Protein AF-A0A0U3PQA6-F1 (afdb_monomer_lite)

Foldseek 3Di:
DLVVLLVVLVVQQVVFFPDDPLLNVLLNCLLVLLLVLLVVCCVVPVPQCLSVLSNLLSVLSSQLCLLARGVGHPPDVCSQVSLLSNVLSVLVNQLSLLVLLLCLLPVCLVPVVQSVVLSVVSVVLSVVCSVQQLQAAEADPQDFSRHDHHPNHDDHPPVSNLVSVLVSLVSSLVSLVSSLVSLVVSCVVPDPLSCVLQVLVSVLSNVLSVLSSVQSVCCNPVVPRPRQDPDPVCNVVSSVSSSSNSVSSSVSSVSNVVLVVQLLVLLVVLLVDPDQDDQVRLQVSNCVSSVFPPKHKDQDPVVVVVPDDQAWDFADVVGRITIRTDNVCVVVVVSVVSSSVSCCVRRPD

Structure (mmCIF, N/CA/C/O backbone):
data_AF-A0A0U3PQA6-F1
#
_entry.id   AF-A0A0U3PQA6-F1
#
loop_
_atom_site.group_PDB
_atom_site.id
_atom_site.type_symbol
_atom_site.label_atom_id
_atom_site.label_alt_id
_atom_site.label_comp_id
_atom_site.label_asym_id
_atom_site.label_entity_id
_atom_site.label_seq_id
_atom_site.pdbx_PDB_ins_code
_atom_site.Cartn_x
_atom_site.Cartn_y
_atom_site.Cartn_z
_atom_site.occupancy
_atom_site.B_iso_or_equiv
_atom_site.auth_seq_id
_atom_site.auth_comp_id
_atom_site.auth_asym_id
_atom_site.auth_atom_id
_atom_site.pdbx_PDB_model_num
ATOM 1 N N . MET A 1 1 ? -2.992 -18.674 -7.115 1.00 91.56 1 MET A N 1
ATOM 2 C CA . MET A 1 1 ? -2.347 -17.751 -8.067 1.00 91.56 1 MET A CA 1
ATOM 3 C C . MET A 1 1 ? -0.981 -17.327 -7.549 1.00 91.56 1 MET A C 1
ATOM 5 O O . MET A 1 1 ? -0.004 -17.771 -8.131 1.00 91.56 1 MET A O 1
ATOM 9 N N . THR A 1 2 ? -0.900 -16.656 -6.394 1.00 92.75 2 THR A N 1
ATOM 10 C CA . THR A 1 2 ? 0.360 -16.222 -5.754 1.00 92.75 2 THR A CA 1
ATOM 11 C C . THR A 1 2 ? 1.484 -17.268 -5.754 1.00 92.75 2 THR A C 1
ATOM 13 O O . THR A 1 2 ? 2.567 -16.999 -6.256 1.00 92.75 2 THR A O 1
ATOM 16 N N . LEU A 1 3 ? 1.244 -18.489 -5.248 1.00 93.75 3 LEU A N 1
ATOM 17 C CA . LEU A 1 3 ? 2.277 -19.541 -5.210 1.00 93.75 3 LEU A CA 1
ATOM 18 C C . LEU A 1 3 ? 2.734 -19.976 -6.609 1.00 93.75 3 LEU A C 1
ATOM 20 O O . LEU A 1 3 ? 3.905 -20.285 -6.806 1.00 93.75 3 LEU A O 1
ATOM 24 N N . SER A 1 4 ? 1.822 -19.977 -7.581 1.00 95.31 4 SER A N 1
ATOM 25 C CA . SER A 1 4 ? 2.128 -20.298 -8.975 1.00 95.31 4 SER A CA 1
ATOM 26 C C . SER A 1 4 ? 2.998 -19.212 -9.608 1.00 95.31 4 SER A C 1
ATOM 28 O O . SER A 1 4 ? 3.978 -19.546 -10.264 1.00 95.31 4 SER A O 1
ATOM 30 N N . LEU A 1 5 ? 2.692 -17.929 -9.368 1.00 93.00 5 LEU A N 1
ATOM 31 C CA . LEU A 1 5 ? 3.535 -16.816 -9.818 1.00 93.00 5 LEU A CA 1
ATOM 32 C C . LEU A 1 5 ? 4.904 -16.824 -9.135 1.00 93.00 5 LEU A C 1
ATOM 34 O O . LEU A 1 5 ? 5.914 -16.586 -9.792 1.00 93.00 5 LEU A O 1
ATOM 38 N N . ALA A 1 6 ? 4.952 -17.138 -7.840 1.00 92.81 6 ALA A N 1
ATOM 39 C CA . ALA A 1 6 ? 6.206 -17.228 -7.109 1.00 92.81 6 ALA A CA 1
ATOM 40 C C . ALA A 1 6 ? 7.097 -18.349 -7.664 1.00 92.81 6 ALA A C 1
ATOM 42 O O . ALA A 1 6 ? 8.255 -18.113 -8.008 1.00 92.81 6 ALA A O 1
ATOM 43 N N . ALA A 1 7 ? 6.534 -19.548 -7.849 1.00 94.69 7 ALA A N 1
ATOM 44 C CA . ALA A 1 7 ? 7.230 -20.676 -8.464 1.00 94.69 7 ALA A CA 1
ATOM 45 C C . ALA A 1 7 ? 7.683 -20.359 -9.897 1.00 94.69 7 ALA A C 1
ATOM 47 O O . ALA A 1 7 ? 8.823 -20.644 -10.260 1.00 94.69 7 ALA A O 1
ATOM 48 N N . PHE A 1 8 ? 6.826 -19.718 -10.695 1.00 94.31 8 PHE A N 1
ATOM 49 C CA . PHE A 1 8 ? 7.172 -19.270 -12.041 1.00 94.31 8 PHE A CA 1
ATOM 50 C C . PHE A 1 8 ? 8.343 -18.279 -12.031 1.00 94.31 8 PHE A C 1
ATOM 52 O O . PHE A 1 8 ? 9.284 -18.441 -12.804 1.00 94.31 8 PHE A O 1
ATOM 59 N N . GLY A 1 9 ? 8.342 -17.308 -11.115 1.00 91.44 9 GLY A N 1
ATOM 60 C CA . GLY A 1 9 ? 9.448 -16.367 -10.950 1.00 91.44 9 GLY A CA 1
ATOM 61 C C . GLY A 1 9 ? 10.763 -17.051 -10.560 1.00 91.44 9 GLY A C 1
ATOM 62 O O . GLY A 1 9 ? 11.809 -16.689 -11.090 1.00 91.44 9 GLY A O 1
ATOM 63 N N . VAL A 1 10 ? 10.722 -18.073 -9.697 1.00 93.88 10 VAL A N 1
ATOM 64 C CA . VAL A 1 10 ? 11.907 -18.884 -9.352 1.00 93.88 10 VAL A CA 1
ATOM 65 C C . VAL A 1 10 ? 12.423 -19.658 -10.568 1.00 93.88 10 VAL A C 1
ATOM 67 O O . VAL A 1 10 ? 13.626 -19.676 -10.813 1.00 93.88 10 VAL A O 1
ATOM 70 N N . LEU A 1 11 ? 11.535 -20.263 -11.361 1.00 95.38 11 LEU A N 1
ATOM 71 C CA . LEU A 1 11 ? 11.920 -20.982 -12.581 1.00 95.38 11 LEU A CA 1
ATOM 72 C C . LEU A 1 11 ? 12.538 -20.051 -13.629 1.00 95.38 11 LEU A C 1
ATOM 74 O O . LEU A 1 11 ? 13.553 -20.399 -14.232 1.00 95.38 11 LEU A O 1
ATOM 78 N N . LEU A 1 12 ? 11.953 -18.865 -13.824 1.00 92.69 12 LEU A N 1
ATOM 79 C CA . LEU A 1 12 ? 12.523 -17.835 -14.690 1.00 92.69 12 LEU A CA 1
ATOM 80 C C . LEU A 1 12 ? 13.914 -17.419 -14.210 1.00 92.69 12 LEU A C 1
ATOM 82 O O . LEU A 1 12 ? 14.840 -17.344 -15.014 1.00 92.69 12 LEU A O 1
ATOM 86 N N . TRP A 1 13 ? 14.072 -17.193 -12.904 1.00 93.50 13 TRP A N 1
ATOM 87 C CA . TRP A 1 13 ? 15.349 -16.808 -12.313 1.00 93.50 13 TRP A CA 1
ATOM 88 C C . TRP A 1 13 ? 16.427 -17.878 -12.492 1.00 93.50 13 TRP A C 1
ATOM 90 O O . TRP A 1 13 ? 17.523 -17.566 -12.936 1.00 93.50 13 TRP A O 1
ATOM 100 N N . LEU A 1 14 ? 16.111 -19.146 -12.219 1.00 94.81 14 LEU A N 1
ATOM 101 C CA . LEU A 1 14 ? 17.067 -20.248 -12.365 1.00 94.81 14 LEU A CA 1
ATOM 102 C C . LEU A 1 14 ? 17.591 -20.398 -13.798 1.00 94.81 14 LEU A C 1
ATOM 104 O O . LEU A 1 14 ? 18.706 -20.876 -13.990 1.00 94.81 14 LEU A O 1
ATOM 108 N N . ARG A 1 15 ? 16.782 -20.032 -14.799 1.00 95.69 15 ARG A N 1
ATOM 109 C CA . ARG A 1 15 ? 17.127 -20.218 -16.211 1.00 95.69 15 ARG A CA 1
ATOM 110 C C . ARG A 1 15 ? 17.727 -18.978 -16.873 1.00 95.69 15 ARG A C 1
ATOM 112 O O . ARG A 1 15 ? 18.576 -19.136 -17.742 1.00 95.69 15 ARG A O 1
ATOM 119 N N . TRP A 1 16 ? 17.277 -17.783 -16.494 1.00 93.50 16 TRP A N 1
ATOM 120 C CA . TRP A 1 16 ? 17.642 -16.522 -17.156 1.00 93.50 16 TRP A CA 1
ATOM 121 C C . TRP A 1 16 ? 17.908 -15.363 -16.191 1.00 93.50 16 TRP A C 1
ATOM 123 O O . TRP A 1 16 ? 18.170 -14.251 -16.635 1.00 93.50 16 TRP A O 1
ATOM 133 N N . GLY A 1 17 ? 17.784 -15.567 -14.882 1.00 87.88 17 GLY A N 1
ATOM 134 C CA . GLY A 1 17 ? 17.977 -14.512 -13.897 1.00 87.88 17 GLY A CA 1
ATOM 135 C C . GLY A 1 17 ? 19.451 -14.211 -13.668 1.00 87.88 17 GLY A C 1
ATOM 136 O O . GLY A 1 17 ? 20.251 -15.110 -13.423 1.00 87.88 17 GLY A O 1
ATOM 137 N N . THR A 1 18 ? 19.797 -12.928 -13.681 1.00 86.69 18 THR A N 1
ATOM 138 C CA . THR A 1 18 ? 21.147 -12.445 -13.342 1.00 86.69 18 THR A CA 1
ATOM 139 C C . THR A 1 18 ? 21.201 -11.775 -11.966 1.00 86.69 18 THR A C 1
ATOM 141 O O . THR A 1 18 ? 22.278 -11.472 -11.451 1.00 86.69 18 THR A O 1
ATOM 144 N N . ALA A 1 19 ? 20.045 -11.553 -11.326 1.00 83.19 19 ALA A N 1
ATOM 145 C CA . ALA A 1 19 ? 19.975 -11.019 -9.971 1.00 83.19 19 ALA A CA 1
ATOM 146 C C . ALA A 1 19 ? 20.544 -11.998 -8.929 1.00 83.19 19 ALA A C 1
ATOM 148 O O . ALA A 1 19 ? 20.487 -13.218 -9.090 1.00 83.19 19 ALA A O 1
ATOM 149 N N . SER A 1 20 ? 21.035 -11.467 -7.805 1.00 84.88 20 SER A N 1
ATOM 150 C CA . SER A 1 20 ? 21.493 -12.298 -6.688 1.00 84.88 20 SER A CA 1
ATOM 151 C C . SER A 1 20 ? 20.343 -13.108 -6.075 1.00 84.88 20 SER A C 1
ATOM 153 O O . SER A 1 20 ? 19.203 -12.641 -6.002 1.00 84.88 20 SER A O 1
ATOM 155 N N . LEU A 1 21 ? 20.655 -14.300 -5.549 1.00 86.12 21 LEU A N 1
ATOM 156 C CA . LEU A 1 21 ? 19.685 -15.160 -4.853 1.00 86.12 21 LEU A CA 1
ATOM 157 C C . LEU A 1 21 ? 18.959 -14.416 -3.722 1.00 86.12 21 LEU A C 1
ATOM 159 O O . LEU A 1 21 ? 17.769 -14.625 -3.490 1.00 86.12 21 LEU A O 1
ATOM 163 N N . LEU A 1 22 ? 19.669 -13.525 -3.026 1.00 83.38 22 LEU A N 1
ATOM 164 C CA . LEU A 1 22 ? 19.102 -12.721 -1.951 1.00 83.38 22 LEU A CA 1
ATOM 165 C C . LEU A 1 22 ? 18.028 -11.756 -2.471 1.00 83.38 22 LEU A C 1
ATOM 167 O O . LEU A 1 22 ? 16.947 -11.699 -1.892 1.00 83.38 22 LEU A O 1
ATOM 171 N N . MET A 1 23 ? 18.290 -11.040 -3.570 1.00 81.06 23 MET A N 1
ATOM 172 C CA . MET A 1 23 ? 17.316 -10.112 -4.159 1.00 81.06 23 MET A CA 1
ATOM 173 C C . MET A 1 23 ? 16.066 -10.850 -4.645 1.00 81.06 23 MET A C 1
ATOM 175 O O . MET A 1 23 ? 14.942 -10.429 -4.365 1.00 81.06 23 MET A O 1
ATOM 179 N N . MET A 1 24 ? 16.256 -11.995 -5.306 1.00 86.00 24 MET A N 1
ATOM 180 C CA . MET A 1 24 ? 15.145 -12.861 -5.693 1.00 86.00 24 MET A CA 1
ATOM 181 C C . MET A 1 24 ? 14.333 -13.284 -4.460 1.00 86.00 24 MET A C 1
ATOM 183 O O . MET A 1 24 ? 13.110 -13.162 -4.450 1.00 86.00 24 MET A O 1
ATOM 187 N N . SER A 1 25 ? 15.008 -13.726 -3.394 1.00 86.75 25 SER A N 1
ATOM 188 C CA . SER A 1 25 ? 14.356 -14.233 -2.179 1.00 86.75 25 SER A CA 1
ATOM 189 C C . SER A 1 25 ? 13.537 -13.157 -1.478 1.00 86.75 25 SER A C 1
ATOM 191 O O . SER A 1 25 ? 12.418 -13.432 -1.053 1.00 86.75 25 SER A O 1
ATOM 193 N N . VAL A 1 26 ? 14.055 -11.929 -1.399 1.00 84.44 26 VAL A N 1
ATOM 194 C CA . VAL A 1 26 ? 13.354 -10.793 -0.784 1.00 84.44 26 VAL A CA 1
ATOM 195 C C . VAL A 1 26 ? 12.070 -10.459 -1.541 1.00 84.44 26 VAL A C 1
ATOM 197 O O . VAL A 1 26 ? 11.023 -10.340 -0.910 1.00 84.44 26 VAL A O 1
ATOM 200 N N . ASN A 1 27 ? 12.112 -10.361 -2.873 1.00 84.12 27 ASN A N 1
ATOM 201 C CA . ASN A 1 27 ? 10.916 -10.023 -3.652 1.00 84.12 27 ASN A CA 1
ATOM 202 C C . ASN A 1 27 ? 9.852 -11.130 -3.607 1.00 84.12 27 ASN A C 1
ATOM 204 O O . ASN A 1 27 ? 8.661 -10.854 -3.459 1.00 84.12 27 ASN A O 1
ATOM 208 N N . GLN A 1 28 ? 10.279 -12.394 -3.664 1.00 89.06 28 GLN A N 1
ATOM 209 C CA . GLN A 1 28 ? 9.377 -13.538 -3.528 1.00 89.06 28 GLN A CA 1
ATOM 210 C C . GLN A 1 28 ? 8.735 -13.582 -2.137 1.00 89.06 28 GLN A C 1
ATOM 212 O O . GLN A 1 28 ? 7.516 -13.721 -2.010 1.00 89.06 28 GLN A O 1
ATOM 217 N N . ALA A 1 29 ? 9.544 -13.403 -1.089 1.00 89.88 29 ALA A N 1
ATOM 218 C CA . ALA A 1 29 ? 9.063 -13.347 0.284 1.00 89.88 29 ALA A CA 1
ATOM 219 C C . ALA A 1 29 ? 8.090 -12.181 0.490 1.00 89.88 29 ALA A C 1
ATOM 221 O O . ALA A 1 29 ? 7.057 -12.371 1.128 1.00 89.88 29 ALA A O 1
ATOM 222 N N . ALA A 1 30 ? 8.367 -11.009 -0.088 1.00 88.50 30 ALA A N 1
ATOM 223 C CA . ALA A 1 30 ? 7.474 -9.859 -0.036 1.00 88.50 30 ALA A CA 1
ATOM 224 C C . ALA A 1 30 ? 6.102 -10.177 -0.643 1.00 88.50 30 ALA A C 1
ATOM 226 O O . ALA A 1 30 ? 5.091 -10.004 0.035 1.00 88.50 30 ALA A O 1
ATOM 227 N N . GLY A 1 31 ? 6.056 -10.706 -1.871 1.00 91.38 31 GLY A N 1
ATOM 228 C CA . GLY A 1 31 ? 4.800 -11.090 -2.523 1.00 91.38 31 GLY A CA 1
ATOM 229 C C . GLY A 1 31 ? 3.993 -12.093 -1.691 1.00 91.38 31 GLY A C 1
ATOM 230 O O . GLY A 1 31 ? 2.819 -11.870 -1.395 1.00 91.38 31 GLY A O 1
ATOM 231 N N . VAL A 1 32 ? 4.632 -13.166 -1.216 1.00 93.00 32 VAL A N 1
ATOM 232 C CA . VAL A 1 32 ? 3.972 -14.172 -0.363 1.00 93.00 32 VAL A CA 1
ATOM 233 C C . VAL A 1 32 ? 3.481 -13.564 0.955 1.00 93.00 32 VAL A C 1
ATOM 235 O O . VAL A 1 32 ? 2.382 -13.884 1.413 1.00 93.00 32 VAL A O 1
ATOM 238 N N . PHE A 1 33 ? 4.254 -12.659 1.553 1.00 92.38 33 PHE A N 1
ATOM 239 C CA . PHE A 1 33 ? 3.891 -12.006 2.805 1.00 92.38 33 PHE A CA 1
ATOM 240 C C . PHE A 1 33 ? 2.700 -11.055 2.635 1.00 92.38 33 PHE A C 1
ATOM 242 O O . PHE A 1 33 ? 1.766 -11.110 3.437 1.00 92.38 33 PHE A O 1
ATOM 249 N N . PHE A 1 34 ? 2.658 -10.264 1.557 1.00 93.62 34 PHE A N 1
ATOM 250 C CA . PHE A 1 34 ? 1.483 -9.463 1.196 1.00 93.62 34 PHE A CA 1
ATOM 251 C C . PHE A 1 34 ? 0.233 -10.332 1.029 1.00 93.62 34 PHE A C 1
ATOM 253 O O . PHE A 1 34 ? -0.822 -9.978 1.555 1.00 93.62 34 PHE A O 1
ATOM 260 N N . ALA A 1 35 ? 0.344 -11.489 0.369 1.00 95.88 35 ALA A N 1
ATOM 261 C CA . ALA A 1 35 ? -0.787 -12.394 0.193 1.00 95.88 35 ALA A CA 1
ATOM 262 C C . ALA A 1 35 ? -1.254 -12.991 1.527 1.00 95.88 35 ALA A C 1
ATOM 264 O O . ALA A 1 35 ? -2.451 -13.014 1.804 1.00 95.88 35 ALA A O 1
ATOM 265 N N . ALA A 1 36 ? -0.329 -13.434 2.383 1.00 94.75 36 ALA A N 1
ATOM 266 C CA . ALA A 1 36 ? -0.663 -13.992 3.692 1.00 94.75 36 ALA A CA 1
ATOM 267 C C . ALA A 1 36 ? -1.365 -12.961 4.593 1.00 94.75 36 ALA A C 1
ATOM 269 O O . ALA A 1 36 ? -2.426 -13.241 5.163 1.00 94.75 36 ALA A O 1
ATOM 270 N N . VAL A 1 37 ? -0.817 -11.746 4.687 1.00 92.75 37 VAL A N 1
ATOM 271 C CA . VAL A 1 37 ? -1.425 -10.657 5.466 1.00 92.75 37 VAL A CA 1
ATOM 272 C C . VAL A 1 37 ? -2.748 -10.205 4.840 1.00 92.75 37 VAL A C 1
ATOM 274 O O . VAL A 1 37 ? -3.732 -10.029 5.551 1.00 92.75 37 VAL A O 1
ATOM 277 N N . GLY A 1 38 ? -2.826 -10.099 3.514 1.00 94.12 38 GLY A N 1
ATOM 278 C CA . GLY A 1 38 ? -4.052 -9.730 2.808 1.00 94.12 38 GLY A CA 1
ATOM 279 C C . GLY A 1 38 ? -5.184 -10.739 3.002 1.00 94.12 38 GLY A C 1
ATOM 280 O O . GLY A 1 38 ? -6.308 -10.351 3.311 1.00 94.12 38 GLY A O 1
ATOM 281 N N . LEU A 1 39 ? -4.897 -12.042 2.913 1.00 95.69 39 LEU A N 1
ATOM 282 C CA . LEU A 1 39 ? -5.885 -13.105 3.135 1.00 95.69 39 LEU A CA 1
ATOM 283 C C . LEU A 1 39 ? -6.356 -13.165 4.591 1.00 95.69 39 LEU A C 1
ATOM 285 O O . LEU A 1 39 ? -7.547 -13.350 4.844 1.00 95.69 39 LEU A O 1
ATOM 289 N N . THR A 1 40 ? -5.446 -13.011 5.557 1.00 93.81 40 THR A N 1
ATOM 290 C CA . THR A 1 40 ? -5.819 -12.968 6.982 1.00 93.81 40 THR A CA 1
ATOM 291 C C . THR A 1 40 ? -6.668 -11.740 7.298 1.00 93.81 40 THR A C 1
ATOM 293 O O . THR A 1 40 ? -7.698 -11.868 7.959 1.00 93.81 40 THR A O 1
ATOM 296 N N . ALA A 1 41 ? -6.302 -10.578 6.757 1.00 89.50 41 ALA A N 1
ATOM 297 C CA . ALA A 1 41 ? -7.075 -9.348 6.860 1.00 89.50 41 ALA A CA 1
ATOM 298 C C . ALA A 1 41 ? -8.463 -9.484 6.230 1.00 89.50 41 ALA A C 1
ATOM 300 O O . ALA A 1 41 ? -9.459 -9.146 6.862 1.00 89.50 41 ALA A O 1
ATOM 301 N N . TRP A 1 42 ? -8.536 -10.026 5.013 1.00 93.75 42 TRP A N 1
ATOM 302 C CA . TRP A 1 42 ? -9.786 -10.201 4.282 1.00 93.75 42 TRP A CA 1
ATOM 303 C C . TRP A 1 42 ? -10.734 -11.172 4.996 1.00 93.75 42 TRP A C 1
ATOM 305 O O . TRP A 1 42 ? -11.924 -10.897 5.105 1.00 93.75 42 TRP A O 1
ATOM 315 N N . ARG A 1 43 ? -10.210 -12.261 5.574 1.00 92.81 43 ARG A N 1
ATOM 316 C CA . ARG A 1 43 ? -11.004 -13.178 6.411 1.00 92.81 43 ARG A CA 1
ATOM 317 C C . ARG A 1 43 ? -11.478 -12.536 7.709 1.00 92.81 43 ARG A C 1
ATOM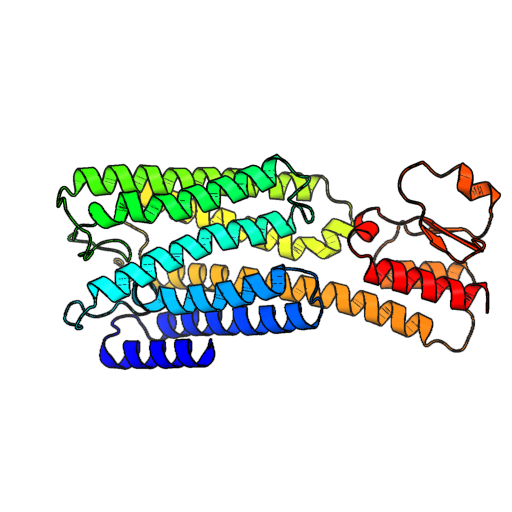 319 O O . ARG A 1 43 ? -12.597 -12.793 8.135 1.00 92.81 43 ARG A O 1
ATOM 326 N N . ALA A 1 44 ? -10.633 -11.730 8.348 1.00 87.06 44 ALA A N 1
ATOM 327 C CA . ALA A 1 44 ? -10.994 -11.051 9.586 1.00 87.06 44 ALA A CA 1
ATOM 328 C C . ALA A 1 44 ? -12.000 -9.911 9.357 1.00 87.06 44 ALA A C 1
ATOM 330 O O . ALA A 1 44 ? -12.787 -9.610 10.252 1.00 87.06 44 ALA A O 1
ATOM 331 N N . ARG A 1 45 ? -11.952 -9.254 8.189 1.00 85.12 45 ARG A N 1
ATOM 332 C CA . ARG A 1 45 ? -12.755 -8.074 7.838 1.00 85.12 45 ARG A CA 1
ATOM 333 C C . ARG A 1 45 ? -13.131 -8.081 6.350 1.00 85.12 45 ARG A C 1
ATOM 335 O O . ARG A 1 45 ? -12.534 -7.341 5.570 1.00 85.12 45 ARG A O 1
ATOM 342 N N . PRO A 1 46 ? -14.132 -8.879 5.942 1.00 87.44 46 PRO A N 1
ATOM 343 C CA . PRO A 1 46 ? -14.503 -9.010 4.532 1.00 87.44 46 PRO A CA 1
ATOM 344 C C . PRO A 1 46 ? -15.058 -7.717 3.919 1.00 87.44 46 PRO A C 1
ATOM 346 O O . PRO A 1 46 ? -14.969 -7.530 2.710 1.00 87.44 46 PRO A O 1
ATOM 349 N N . GLU A 1 47 ? -15.596 -6.821 4.750 1.00 85.88 47 GLU A N 1
ATOM 350 C CA . GLU A 1 47 ? -16.144 -5.524 4.335 1.00 85.88 47 GLU A CA 1
ATOM 351 C C . GLU A 1 47 ? -15.060 -4.462 4.081 1.00 85.88 47 GLU A C 1
ATOM 353 O O . GLU A 1 47 ? -15.305 -3.482 3.377 1.00 85.88 47 GLU A O 1
ATOM 358 N N . GLU A 1 48 ? -13.849 -4.633 4.629 1.00 84.12 48 GLU A N 1
ATOM 359 C CA . GLU A 1 48 ? -12.757 -3.682 4.421 1.00 84.12 48 GLU A CA 1
ATOM 360 C C . GLU A 1 48 ? -11.957 -4.048 3.158 1.00 84.12 48 GLU A C 1
ATOM 362 O O . GLU A 1 48 ? -11.344 -5.118 3.092 1.00 84.12 48 GLU A O 1
ATOM 367 N N . PRO A 1 49 ? -11.847 -3.145 2.163 1.00 88.69 49 PRO A N 1
ATOM 368 C CA . PRO A 1 49 ? -11.173 -3.458 0.903 1.00 88.69 49 PRO A CA 1
ATOM 369 C C . PRO A 1 49 ? -9.662 -3.671 1.067 1.00 88.69 49 PRO A C 1
ATOM 371 O O . PRO A 1 49 ? -9.025 -4.234 0.182 1.00 88.69 49 PRO A O 1
ATOM 374 N N . ALA A 1 50 ? -9.068 -3.234 2.182 1.00 88.75 50 ALA A N 1
ATOM 375 C CA . ALA A 1 50 ? -7.625 -3.283 2.396 1.00 88.75 50 ALA A CA 1
ATOM 376 C C . ALA A 1 50 ? -7.048 -4.703 2.277 1.00 88.75 50 ALA A C 1
ATOM 378 O O . ALA A 1 50 ? -6.007 -4.869 1.648 1.00 88.75 50 ALA A O 1
ATOM 379 N N . GLY A 1 51 ? -7.741 -5.724 2.798 1.00 91.25 51 GLY A N 1
ATOM 380 C CA . GLY A 1 51 ? -7.286 -7.114 2.693 1.00 91.25 51 GLY A CA 1
ATOM 381 C C . GLY A 1 51 ? -7.190 -7.590 1.241 1.00 91.25 51 GLY A C 1
ATOM 382 O O . GLY A 1 51 ? -6.157 -8.110 0.825 1.00 91.25 51 GLY A O 1
ATOM 383 N N . VAL A 1 52 ? -8.227 -7.322 0.439 1.00 94.88 52 VAL A N 1
ATOM 384 C CA . VAL A 1 52 ? -8.244 -7.646 -0.998 1.00 94.88 52 VAL A CA 1
ATOM 385 C C . VAL A 1 52 ? -7.159 -6.873 -1.746 1.00 94.88 52 VAL A C 1
ATOM 387 O O . VAL A 1 52 ? -6.423 -7.457 -2.535 1.00 94.88 52 VAL A O 1
ATOM 390 N N . LEU A 1 53 ? -7.006 -5.576 -1.464 1.00 94.62 53 LEU A N 1
ATOM 391 C CA . LEU A 1 53 ? -5.973 -4.747 -2.088 1.00 94.62 53 LEU A CA 1
ATOM 392 C C . LEU A 1 53 ? -4.554 -5.246 -1.767 1.00 94.62 53 LEU A C 1
ATOM 394 O O . LEU A 1 53 ? -3.693 -5.191 -2.636 1.00 94.62 53 LEU A O 1
ATOM 398 N N . MET A 1 54 ? -4.296 -5.779 -0.570 1.00 93.69 54 MET A N 1
ATOM 399 C CA . MET A 1 54 ? -2.999 -6.393 -0.246 1.00 93.69 54 MET A CA 1
ATOM 400 C C . MET A 1 54 ? -2.754 -7.699 -1.010 1.00 93.69 54 MET A C 1
ATOM 402 O O . MET A 1 54 ? -1.622 -7.960 -1.407 1.00 93.69 54 MET A O 1
ATOM 406 N N . VAL A 1 55 ? -3.796 -8.496 -1.270 1.00 96.06 55 VAL A N 1
ATOM 407 C CA . VAL A 1 55 ? -3.678 -9.671 -2.151 1.00 96.06 55 VAL A CA 1
ATOM 408 C C . VAL A 1 55 ? -3.382 -9.235 -3.586 1.00 96.06 55 VAL A C 1
ATOM 410 O O . VAL A 1 55 ? -2.492 -9.792 -4.212 1.00 96.06 55 VAL A O 1
ATOM 413 N N . VAL A 1 56 ? -4.052 -8.197 -4.096 1.00 96.50 56 VAL A N 1
ATOM 414 C CA . VAL A 1 56 ? -3.734 -7.631 -5.420 1.00 96.50 56 VAL A CA 1
ATOM 415 C C . VAL A 1 56 ? -2.291 -7.118 -5.463 1.00 96.50 56 VAL A C 1
ATOM 417 O O . VAL A 1 56 ? -1.580 -7.392 -6.426 1.00 96.50 56 VAL A O 1
ATOM 420 N N . MET A 1 57 ? -1.828 -6.445 -4.404 1.00 94.38 57 MET A N 1
ATOM 421 C CA . MET A 1 57 ? -0.438 -5.997 -4.283 1.00 94.38 57 MET A CA 1
ATOM 422 C C . MET A 1 57 ? 0.545 -7.168 -4.373 1.00 94.38 57 MET A C 1
ATOM 424 O O . MET A 1 57 ? 1.548 -7.054 -5.066 1.00 94.38 57 MET A O 1
ATOM 428 N N . ALA A 1 58 ? 0.253 -8.300 -3.724 1.00 95.31 58 ALA A N 1
ATOM 429 C CA . ALA A 1 58 ? 1.093 -9.493 -3.804 1.00 95.31 58 ALA A CA 1
ATOM 430 C C . ALA A 1 58 ? 1.301 -9.962 -5.247 1.00 95.31 58 ALA A C 1
ATOM 432 O O . ALA A 1 58 ? 2.424 -10.244 -5.656 1.00 95.31 58 ALA A O 1
ATOM 433 N N . GLU A 1 59 ? 0.220 -10.026 -6.023 1.00 96.00 59 GLU A N 1
ATOM 434 C CA . GLU A 1 59 ? 0.277 -10.451 -7.421 1.00 96.00 59 GLU A CA 1
ATOM 435 C C . GLU A 1 59 ? 1.043 -9.426 -8.268 1.00 96.00 59 GLU A C 1
ATOM 437 O O . GLU A 1 59 ? 1.880 -9.816 -9.076 1.00 96.00 59 GLU A O 1
ATOM 442 N N . LEU A 1 60 ? 0.843 -8.122 -8.037 1.00 94.88 60 LEU A N 1
ATOM 443 C CA . LEU A 1 60 ? 1.604 -7.069 -8.721 1.00 94.88 60 LEU A CA 1
ATOM 444 C C . LEU A 1 60 ? 3.104 -7.136 -8.411 1.00 94.88 60 LEU A C 1
ATOM 446 O O . LEU A 1 60 ? 3.903 -7.026 -9.336 1.00 94.88 60 LEU A O 1
ATOM 450 N N . VAL A 1 61 ? 3.486 -7.352 -7.148 1.00 91.88 61 VAL A N 1
ATOM 451 C CA . VAL A 1 61 ? 4.891 -7.529 -6.729 1.00 91.88 61 VAL A CA 1
ATOM 452 C C . VAL A 1 61 ? 5.513 -8.741 -7.420 1.00 91.88 61 VAL A C 1
ATOM 454 O O . VAL A 1 61 ? 6.643 -8.688 -7.899 1.00 91.88 61 VAL A O 1
ATOM 457 N N . LEU A 1 62 ? 4.775 -9.847 -7.518 1.00 93.38 62 LEU A N 1
ATOM 458 C CA . LEU A 1 62 ? 5.283 -11.045 -8.182 1.00 93.38 62 LEU A CA 1
ATOM 459 C C . LEU A 1 62 ? 5.368 -10.888 -9.704 1.00 93.38 62 LEU A C 1
ATOM 461 O O . LEU A 1 62 ? 6.310 -11.403 -10.305 1.00 93.38 62 LEU A O 1
ATOM 465 N N . LEU A 1 63 ? 4.426 -10.170 -10.319 1.00 93.81 63 LEU A N 1
ATOM 466 C CA . LEU A 1 63 ? 4.438 -9.865 -11.751 1.00 93.81 63 LEU A CA 1
ATOM 467 C C . LEU A 1 63 ? 5.483 -8.813 -12.135 1.00 93.81 63 LEU A C 1
ATOM 469 O O . LEU A 1 63 ? 5.905 -8.807 -13.289 1.00 93.81 63 LEU A O 1
ATOM 473 N N . SER A 1 64 ? 5.939 -7.978 -11.197 1.00 90.75 64 SER A N 1
ATOM 474 C CA . SER A 1 64 ? 7.008 -7.005 -11.447 1.00 90.75 64 SER A CA 1
ATOM 475 C C . SER A 1 64 ? 8.407 -7.620 -11.398 1.00 90.75 64 SER A C 1
ATOM 477 O O . SER A 1 64 ? 9.367 -7.042 -11.910 1.00 90.75 64 SER A O 1
ATOM 479 N N . ASN A 1 65 ? 8.544 -8.832 -10.851 1.00 87.88 65 ASN A N 1
ATOM 480 C CA . ASN A 1 65 ? 9.823 -9.532 -10.731 1.00 87.88 65 ASN A CA 1
ATOM 481 C C . ASN A 1 65 ? 10.655 -9.602 -12.025 1.00 87.88 65 ASN A C 1
ATOM 483 O O . ASN A 1 65 ? 11.858 -9.362 -11.928 1.00 87.88 65 ASN A O 1
ATOM 487 N N . PRO A 1 66 ? 10.095 -9.891 -13.216 1.00 84.62 66 PRO A N 1
ATOM 488 C CA . PRO A 1 66 ? 10.850 -9.885 -14.469 1.00 84.62 66 PRO A CA 1
ATOM 489 C C . PRO A 1 66 ? 11.662 -8.606 -14.712 1.00 84.62 66 PRO A C 1
ATOM 491 O O . PRO A 1 66 ? 12.797 -8.694 -15.172 1.00 84.62 66 PRO A O 1
ATOM 494 N N . ALA A 1 67 ? 11.114 -7.441 -14.357 1.00 78.44 67 ALA A N 1
ATOM 495 C CA . ALA A 1 67 ? 11.781 -6.152 -14.526 1.00 78.44 67 ALA A CA 1
ATOM 496 C C . ALA A 1 67 ? 12.728 -5.809 -13.360 1.00 78.44 67 ALA A C 1
ATOM 498 O O . ALA A 1 67 ? 13.827 -5.310 -13.585 1.00 78.44 67 ALA A O 1
ATOM 499 N N . PHE A 1 68 ? 12.343 -6.116 -12.115 1.00 75.06 68 PHE A N 1
ATOM 500 C CA . PHE A 1 68 ? 13.040 -5.597 -10.922 1.00 75.06 68 PHE A CA 1
ATOM 501 C C . PHE A 1 68 ? 13.779 -6.653 -10.111 1.00 75.06 68 PHE A C 1
ATOM 503 O O . PHE A 1 68 ? 14.896 -6.432 -9.640 1.00 75.06 68 PHE A O 1
ATOM 510 N N . GLY A 1 69 ? 13.143 -7.807 -9.930 1.00 73.69 69 GLY A N 1
ATOM 511 C CA . GLY A 1 69 ? 13.610 -8.840 -9.015 1.00 73.69 69 GLY A CA 1
ATOM 512 C C . GLY A 1 69 ? 14.572 -9.838 -9.647 1.00 73.69 69 GLY A C 1
ATOM 513 O O . GLY A 1 69 ? 15.474 -10.313 -8.961 1.00 73.69 69 GLY A O 1
ATOM 514 N N . LEU A 1 70 ? 14.389 -10.161 -10.932 1.00 81.25 70 LEU A N 1
ATOM 515 C CA . LEU A 1 70 ? 15.101 -11.260 -11.591 1.00 81.25 70 LEU A CA 1
ATOM 516 C C . LEU A 1 70 ? 16.272 -10.804 -12.456 1.00 81.25 70 LEU A C 1
ATOM 518 O O . LEU A 1 70 ? 17.246 -11.548 -12.557 1.00 81.25 70 LEU A O 1
ATOM 522 N N . ARG A 1 71 ? 16.175 -9.608 -13.060 1.00 79.69 71 ARG A N 1
ATOM 523 C CA . ARG A 1 71 ? 17.079 -9.125 -14.121 1.00 79.69 71 ARG A CA 1
ATOM 524 C C . ARG A 1 71 ? 17.295 -10.185 -15.189 1.00 79.69 71 ARG A C 1
ATOM 526 O O . ARG A 1 71 ? 18.320 -10.868 -15.211 1.00 79.69 71 ARG A O 1
ATOM 533 N N . LEU A 1 72 ? 16.273 -10.366 -16.009 1.00 83.69 72 LEU A N 1
ATOM 534 C CA . LEU A 1 72 ? 16.314 -11.360 -17.067 1.00 83.69 72 LEU A CA 1
ATOM 535 C C . LEU A 1 72 ? 17.439 -11.036 -18.056 1.00 83.69 72 LEU A C 1
ATOM 537 O O . LEU A 1 72 ? 17.642 -9.877 -18.414 1.00 83.69 72 LEU A O 1
ATOM 541 N N . ASP A 1 73 ? 18.155 -12.071 -18.477 1.00 82.81 73 ASP A N 1
ATOM 542 C CA . ASP A 1 73 ? 19.145 -12.014 -19.548 1.00 82.81 73 ASP A CA 1
ATOM 543 C C . ASP A 1 73 ? 18.517 -11.424 -20.826 1.00 82.81 73 ASP A C 1
ATOM 545 O O . ASP A 1 73 ? 17.403 -11.793 -21.217 1.00 82.81 73 ASP A O 1
ATOM 549 N N . THR A 1 74 ? 19.230 -10.51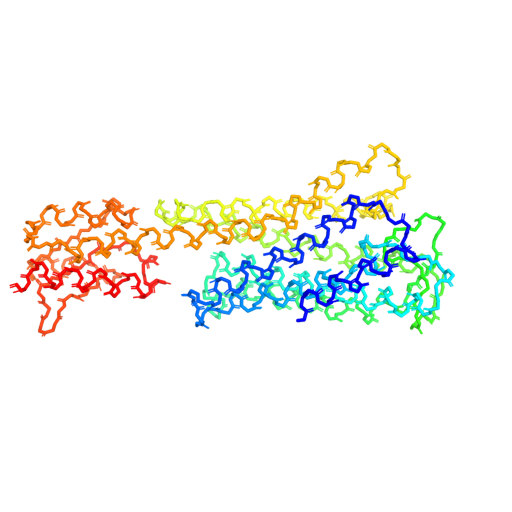7 -21.497 1.00 81.62 74 THR A N 1
ATOM 550 C CA . THR A 1 74 ? 18.782 -9.891 -22.749 1.00 81.62 74 THR A CA 1
ATOM 551 C C . THR A 1 74 ? 18.603 -10.917 -23.868 1.00 81.62 74 THR A C 1
ATOM 553 O O . THR A 1 74 ? 17.765 -10.715 -24.746 1.00 81.62 74 THR A O 1
ATOM 556 N N . HIS A 1 75 ? 19.305 -12.052 -23.802 1.00 84.81 75 HIS A N 1
ATOM 557 C CA . HIS A 1 75 ? 19.161 -13.166 -24.739 1.00 84.81 75 HIS A CA 1
ATOM 558 C C . HIS A 1 75 ? 17.906 -14.023 -24.508 1.00 84.81 75 HIS A C 1
ATOM 560 O O . HIS A 1 75 ? 17.606 -14.904 -25.321 1.00 84.81 75 HIS A O 1
ATOM 566 N N . MET A 1 76 ? 17.153 -13.805 -23.423 1.00 87.06 76 MET A N 1
ATOM 567 C CA . MET A 1 76 ? 15.901 -14.523 -23.191 1.00 87.06 76 MET A CA 1
ATOM 568 C C . MET A 1 76 ? 14.869 -14.171 -24.282 1.00 87.06 76 MET A C 1
ATOM 570 O O . MET A 1 76 ? 14.590 -12.991 -24.515 1.00 87.06 76 MET A O 1
ATOM 574 N N . PRO A 1 77 ? 14.221 -15.168 -24.916 1.00 89.44 77 PRO A N 1
ATOM 575 C CA . PRO A 1 77 ? 13.122 -14.911 -25.839 1.00 89.44 77 PRO A CA 1
ATOM 576 C C . PRO A 1 77 ? 12.008 -14.107 -25.158 1.00 89.44 77 PRO A C 1
ATOM 578 O O . PRO A 1 77 ? 11.548 -14.476 -24.078 1.00 89.44 77 PRO A O 1
ATOM 581 N N . ALA A 1 78 ? 11.559 -13.029 -25.806 1.00 88.75 78 ALA A N 1
ATOM 582 C CA . ALA A 1 78 ? 10.531 -12.117 -25.291 1.00 88.75 78 ALA A CA 1
ATOM 583 C C . ALA A 1 78 ? 10.885 -11.406 -23.963 1.00 88.75 78 ALA A C 1
ATOM 585 O O . ALA A 1 78 ? 9.985 -10.978 -23.235 1.00 88.75 78 ALA A O 1
ATOM 586 N N . SER A 1 79 ? 12.179 -11.230 -23.663 1.00 86.12 79 SER A N 1
ATOM 587 C CA . SER A 1 79 ? 12.663 -10.449 -22.513 1.00 86.12 79 SER A CA 1
ATOM 588 C C . SER A 1 79 ? 12.051 -9.042 -22.456 1.00 86.12 79 SER A C 1
ATOM 590 O O . SER A 1 79 ? 11.540 -8.645 -21.411 1.00 86.12 79 SER A O 1
ATOM 592 N N . SER A 1 80 ? 11.991 -8.330 -23.586 1.00 86.31 80 SER A N 1
ATOM 593 C CA . SER A 1 80 ? 11.401 -6.983 -23.688 1.00 86.31 80 SER A CA 1
ATOM 594 C C . SER A 1 80 ? 9.925 -6.935 -23.279 1.00 86.31 80 SER A C 1
ATOM 596 O O . SER A 1 80 ? 9.492 -6.016 -22.580 1.00 86.31 80 SER A O 1
ATOM 598 N N . VAL A 1 81 ? 9.141 -7.955 -23.643 1.00 89.50 81 VAL A N 1
ATOM 599 C CA . VAL A 1 81 ? 7.729 -8.074 -23.246 1.00 89.50 81 VAL A CA 1
ATOM 600 C C . VAL A 1 81 ? 7.617 -8.327 -21.744 1.00 89.50 81 VAL A C 1
ATOM 602 O O . VAL A 1 81 ? 6.826 -7.668 -21.068 1.00 89.50 81 VAL A O 1
ATOM 605 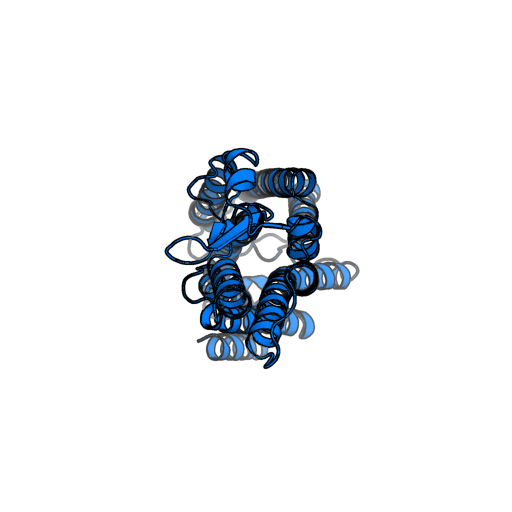N N . ALA A 1 82 ? 8.425 -9.246 -21.207 1.00 88.44 82 ALA A N 1
ATOM 606 C CA . ALA A 1 82 ? 8.419 -9.575 -19.784 1.00 88.44 82 ALA A CA 1
ATOM 607 C C . ALA A 1 82 ? 8.813 -8.368 -18.914 1.00 88.44 82 ALA A C 1
ATOM 609 O O . ALA A 1 82 ? 8.142 -8.082 -17.922 1.00 88.44 82 ALA A O 1
ATOM 610 N N . VAL A 1 83 ? 9.847 -7.624 -19.317 1.00 84.31 83 VAL A N 1
ATOM 611 C CA . VAL A 1 83 ? 10.265 -6.378 -18.658 1.00 84.31 83 VAL A CA 1
ATOM 612 C C . VAL A 1 83 ? 9.158 -5.329 -18.738 1.00 84.31 83 VAL A C 1
ATOM 614 O O . VAL A 1 83 ? 8.824 -4.726 -17.725 1.00 84.31 83 VAL A O 1
ATOM 617 N N . THR A 1 84 ? 8.515 -5.159 -19.895 1.00 88.12 84 THR A N 1
ATOM 618 C CA . THR A 1 84 ? 7.433 -4.172 -20.057 1.00 88.12 84 THR A CA 1
ATOM 619 C C . THR A 1 84 ? 6.240 -4.457 -19.145 1.00 88.12 84 THR A C 1
ATOM 621 O O . THR A 1 84 ? 5.737 -3.552 -18.480 1.00 88.12 84 THR A O 1
ATOM 624 N N . ILE A 1 85 ? 5.811 -5.722 -19.055 1.00 90.38 85 ILE A N 1
ATOM 625 C CA . ILE A 1 85 ? 4.783 -6.144 -18.091 1.00 90.38 85 ILE A CA 1
ATOM 626 C C . ILE A 1 85 ? 5.252 -5.830 -16.669 1.00 90.38 85 ILE A C 1
ATOM 628 O O . ILE A 1 85 ? 4.494 -5.273 -15.872 1.00 90.38 85 ILE A O 1
ATOM 632 N N . GLY A 1 86 ? 6.514 -6.137 -16.366 1.00 89.19 86 GLY A N 1
ATOM 633 C CA . GLY A 1 86 ? 7.093 -5.874 -15.061 1.00 89.19 86 GLY A CA 1
ATOM 634 C C . GLY A 1 86 ? 7.045 -4.392 -14.673 1.00 89.19 86 GLY A C 1
ATOM 635 O O . GLY A 1 86 ? 6.586 -4.067 -13.582 1.00 89.19 86 GLY A O 1
ATOM 636 N N . VAL A 1 87 ? 7.415 -3.490 -15.584 1.00 86.25 87 VAL A N 1
ATOM 637 C CA . VAL A 1 87 ? 7.367 -2.028 -15.390 1.00 86.25 87 VAL A CA 1
ATOM 638 C C . VAL A 1 87 ? 5.935 -1.534 -15.162 1.00 86.25 87 VAL A C 1
ATOM 640 O O . VAL A 1 87 ? 5.670 -0.823 -14.195 1.00 86.25 87 VAL A O 1
ATOM 643 N N . ILE A 1 88 ? 4.980 -1.956 -15.998 1.00 91.25 88 ILE A N 1
ATOM 644 C CA . ILE A 1 88 ? 3.568 -1.561 -15.847 1.00 91.25 88 ILE A CA 1
ATOM 645 C C . ILE A 1 88 ? 3.025 -2.012 -14.485 1.00 91.25 88 ILE A C 1
ATOM 647 O O . ILE A 1 88 ? 2.328 -1.261 -13.797 1.00 91.25 88 ILE A O 1
ATOM 651 N N . THR A 1 89 ? 3.343 -3.246 -14.088 1.00 92.69 89 THR A N 1
ATOM 652 C CA . THR A 1 89 ? 2.883 -3.798 -12.809 1.00 92.69 89 THR A CA 1
ATOM 653 C C . THR A 1 89 ? 3.543 -3.123 -11.614 1.00 92.69 89 THR A C 1
ATOM 655 O O . THR A 1 89 ? 2.854 -2.914 -10.621 1.00 92.69 89 THR A O 1
ATOM 658 N N . GLU A 1 90 ? 4.811 -2.707 -11.702 1.00 87.31 90 GLU A N 1
ATOM 659 C CA . GLU A 1 90 ? 5.461 -1.898 -10.664 1.00 87.31 90 GLU A CA 1
ATOM 660 C C . GLU A 1 90 ? 4.761 -0.549 -10.484 1.00 87.31 90 GLU A C 1
ATOM 662 O O . GLU A 1 90 ? 4.411 -0.179 -9.367 1.00 87.31 90 GLU A O 1
ATOM 667 N N . TRP A 1 91 ? 4.450 0.170 -11.560 1.00 90.19 91 TRP A N 1
ATOM 668 C CA . TRP A 1 91 ? 3.749 1.450 -11.417 1.00 90.19 91 TRP A CA 1
ATOM 669 C C . TRP A 1 91 ? 2.357 1.293 -10.822 1.00 90.19 91 TRP A C 1
ATOM 671 O O . TRP A 1 91 ? 1.937 2.114 -10.003 1.00 90.19 91 TRP A O 1
ATOM 681 N N . ALA A 1 92 ? 1.660 0.205 -11.158 1.00 93.94 92 ALA A N 1
ATOM 682 C CA . ALA A 1 92 ? 0.404 -0.137 -10.503 1.00 93.94 92 ALA A CA 1
ATOM 683 C C . ALA A 1 92 ? 0.569 -0.313 -8.981 1.00 93.94 92 ALA A C 1
ATOM 685 O O . ALA A 1 92 ? -0.338 0.050 -8.223 1.00 93.94 92 ALA A O 1
ATOM 686 N N . GLN A 1 93 ? 1.731 -0.788 -8.513 1.00 91.88 93 GLN A N 1
ATOM 687 C CA . GLN A 1 93 ? 2.039 -0.860 -7.081 1.00 91.88 93 GLN A CA 1
ATOM 688 C C . GLN A 1 93 ? 2.114 0.528 -6.448 1.00 91.88 93 GLN A C 1
ATOM 690 O O . GLN A 1 93 ? 1.656 0.677 -5.318 1.00 91.88 93 GLN A O 1
ATOM 695 N N . PHE A 1 94 ? 2.617 1.561 -7.130 1.00 89.56 94 PHE A N 1
ATOM 696 C CA . PHE A 1 94 ? 2.660 2.917 -6.566 1.00 89.56 94 PHE A CA 1
ATOM 697 C C . PHE A 1 94 ? 1.259 3.501 -6.360 1.00 89.56 94 PHE A C 1
ATOM 699 O O . PHE A 1 94 ? 0.945 3.974 -5.262 1.00 89.56 94 PHE A O 1
ATOM 706 N N . GLY A 1 95 ? 0.376 3.395 -7.359 1.00 93.56 95 GLY A N 1
ATOM 707 C CA . GLY A 1 95 ? -1.026 3.811 -7.231 1.00 93.56 95 GLY A CA 1
ATOM 708 C C . GLY A 1 95 ? -1.761 3.067 -6.107 1.00 93.56 95 GLY A C 1
ATOM 709 O O . GLY A 1 95 ? -2.460 3.671 -5.282 1.00 93.56 95 GLY A O 1
ATOM 710 N N . LEU A 1 96 ? -1.541 1.754 -6.012 1.00 94.00 96 LEU A N 1
ATOM 711 C CA . LEU A 1 96 ? -2.123 0.914 -4.968 1.00 94.00 96 LEU A CA 1
ATOM 712 C C . LEU A 1 96 ? -1.545 1.218 -3.575 1.00 94.00 96 LEU A C 1
ATOM 714 O O . LEU A 1 96 ? -2.292 1.294 -2.597 1.00 94.00 96 LEU A O 1
ATOM 718 N N . THR A 1 97 ? -0.238 1.462 -3.477 1.00 90.25 97 THR A N 1
ATOM 719 C CA . THR A 1 97 ? 0.449 1.843 -2.234 1.00 90.25 97 THR A CA 1
ATOM 720 C C . THR A 1 97 ? -0.068 3.182 -1.733 1.00 90.25 97 THR A C 1
ATOM 722 O O . THR A 1 97 ? -0.421 3.294 -0.560 1.00 90.25 97 THR A O 1
ATOM 725 N N . ALA A 1 98 ? -0.218 4.176 -2.612 1.00 91.75 98 ALA A N 1
ATOM 726 C CA . ALA A 1 98 ? -0.813 5.461 -2.258 1.00 91.75 98 ALA A CA 1
ATOM 727 C C . ALA A 1 98 ? -2.226 5.282 -1.675 1.00 91.75 98 ALA A C 1
ATOM 729 O O . ALA A 1 98 ? -2.544 5.853 -0.630 1.00 91.75 98 ALA A O 1
ATOM 730 N N . ARG A 1 99 ? -3.057 4.426 -2.290 1.00 92.69 99 ARG A N 1
ATOM 731 C CA . ARG A 1 99 ? -4.407 4.098 -1.797 1.00 92.69 99 ARG A CA 1
ATOM 732 C C . ARG A 1 99 ? -4.400 3.420 -0.424 1.00 92.69 99 ARG A C 1
ATOM 734 O O . ARG A 1 99 ? -5.288 3.713 0.386 1.00 92.69 99 ARG A O 1
ATOM 741 N N . LEU A 1 100 ? -3.454 2.515 -0.175 1.00 89.56 100 LEU A N 1
ATOM 742 C CA . LEU A 1 100 ? -3.303 1.816 1.104 1.00 89.56 100 LEU A CA 1
ATOM 743 C C . LEU A 1 100 ? -2.802 2.771 2.197 1.00 89.56 100 LEU A C 1
ATOM 745 O O . LEU A 1 100 ? -3.452 2.903 3.233 1.00 89.56 100 LEU A O 1
ATOM 749 N N . LEU A 1 101 ? -1.708 3.498 1.950 1.00 87.75 101 LEU A N 1
ATOM 750 C CA . LEU A 1 101 ? -1.094 4.411 2.920 1.00 87.75 101 LEU A CA 1
ATOM 751 C C . LEU A 1 101 ? -2.012 5.583 3.281 1.00 87.75 101 LEU A C 1
ATOM 753 O O . LEU A 1 101 ? -2.200 5.887 4.459 1.00 87.75 101 LEU A O 1
ATOM 757 N N . LEU A 1 102 ? -2.646 6.219 2.291 1.00 88.88 102 LEU A N 1
ATOM 758 C CA . LEU A 1 102 ? -3.591 7.307 2.559 1.00 88.88 102 LEU A CA 1
ATOM 759 C C . LEU A 1 102 ? -4.882 6.798 3.210 1.00 88.88 102 LEU A C 1
ATOM 761 O O . LEU A 1 102 ? -5.480 7.528 3.997 1.00 88.88 102 LEU A O 1
ATOM 765 N N . GLY A 1 103 ? -5.269 5.542 2.968 1.00 87.06 103 GLY A N 1
ATOM 766 C CA . GLY A 1 103 ? -6.365 4.887 3.686 1.00 87.06 103 GLY A CA 1
ATOM 767 C C . GLY A 1 103 ? -6.084 4.703 5.183 1.00 87.06 103 GLY A C 1
ATOM 768 O O . GLY A 1 103 ? -6.997 4.824 5.998 1.00 87.06 103 GLY A O 1
ATOM 769 N N . ILE A 1 104 ? -4.818 4.493 5.573 1.00 81.56 104 ILE A N 1
ATOM 770 C CA . ILE A 1 104 ? -4.414 4.443 6.991 1.00 81.56 104 ILE A CA 1
ATOM 771 C C . ILE A 1 104 ? -4.636 5.809 7.663 1.00 81.56 104 ILE A C 1
ATOM 773 O O . ILE A 1 104 ? -5.116 5.874 8.802 1.00 81.56 104 ILE A O 1
ATOM 777 N N . ALA A 1 105 ? -4.317 6.902 6.962 1.00 81.38 105 ALA A N 1
ATOM 778 C CA . ALA A 1 105 ? -4.484 8.265 7.469 1.00 81.38 105 ALA A CA 1
ATOM 779 C C . ALA A 1 105 ? -5.951 8.737 7.460 1.00 81.38 105 ALA A C 1
ATOM 781 O O . ALA A 1 105 ? -6.395 9.411 8.396 1.00 81.38 105 ALA A O 1
ATOM 782 N N . ALA A 1 106 ? -6.704 8.369 6.423 1.00 84.38 106 ALA A N 1
ATOM 783 C CA . ALA A 1 106 ? -8.089 8.760 6.195 1.00 84.38 106 ALA A CA 1
ATOM 784 C C . ALA A 1 106 ? -8.938 7.524 5.828 1.00 84.38 106 ALA A C 1
ATOM 786 O O . ALA A 1 106 ? -9.027 7.177 4.650 1.00 84.38 106 ALA A O 1
ATOM 787 N N . PRO A 1 107 ? -9.580 6.869 6.821 1.00 74.69 107 PRO A N 1
ATOM 788 C CA . PRO A 1 107 ? -10.395 5.670 6.596 1.00 74.69 107 PRO A CA 1
ATOM 789 C C . PRO A 1 107 ? -11.526 5.897 5.591 1.00 74.69 107 PRO A C 1
ATOM 791 O O . PRO A 1 107 ? -11.779 5.052 4.736 1.00 74.69 107 PRO A O 1
ATOM 794 N N . ASP A 1 108 ? -12.163 7.068 5.664 1.00 81.50 108 ASP A N 1
ATOM 795 C CA . ASP A 1 108 ? -13.169 7.500 4.702 1.00 81.50 108 ASP A CA 1
ATOM 796 C C . ASP A 1 108 ? -12.553 8.457 3.673 1.00 81.50 108 ASP A C 1
ATOM 798 O O . ASP A 1 108 ? -12.657 9.685 3.762 1.00 81.50 108 ASP A O 1
ATOM 802 N N . LEU A 1 109 ? -11.885 7.872 2.677 1.00 82.25 109 LEU A N 1
ATOM 803 C CA . LEU A 1 109 ? -11.332 8.632 1.557 1.00 82.25 109 LEU A CA 1
ATOM 804 C C . LEU A 1 109 ? -12.415 9.350 0.747 1.00 82.25 109 LEU A C 1
ATOM 806 O O . LEU A 1 109 ? -12.110 10.354 0.114 1.00 82.25 109 LEU A O 1
ATOM 810 N N . SER A 1 110 ? -13.667 8.884 0.756 1.00 84.19 110 SER A N 1
ATOM 811 C CA . SER A 1 110 ? -14.726 9.511 -0.043 1.00 84.19 110 SER A CA 1
ATOM 812 C C . SER A 1 110 ? -15.065 10.916 0.463 1.00 84.19 110 SER A C 1
ATOM 814 O O . SER A 1 110 ? -15.313 11.819 -0.336 1.00 84.19 110 SER A O 1
ATOM 816 N N . ARG A 1 111 ? -14.987 11.124 1.785 1.00 85.00 111 ARG A N 1
ATOM 817 C CA . ARG A 1 111 ? -15.256 12.415 2.437 1.00 85.00 111 ARG A CA 1
ATOM 818 C C . ARG A 1 111 ? -14.032 13.325 2.513 1.00 85.00 111 ARG A C 1
ATOM 820 O O . ARG A 1 111 ? -14.173 14.540 2.635 1.00 85.00 111 ARG A O 1
ATOM 827 N N . ALA A 1 112 ? -12.826 12.764 2.453 1.00 87.31 112 ALA A N 1
ATOM 828 C CA . ALA A 1 112 ? -11.590 13.524 2.590 1.00 87.31 112 ALA A CA 1
ATOM 829 C C . ALA A 1 112 ? -11.067 13.995 1.222 1.00 87.31 112 ALA A C 1
ATOM 831 O O . ALA A 1 112 ? -10.374 13.255 0.528 1.00 87.31 112 ALA A O 1
ATOM 832 N N . TRP A 1 113 ? -11.347 15.253 0.855 1.00 92.94 113 TRP A N 1
ATOM 833 C CA . TRP A 1 113 ? -10.966 15.808 -0.454 1.00 92.94 113 TRP A CA 1
ATOM 834 C C . TRP A 1 113 ? -9.470 15.655 -0.768 1.00 92.94 113 TRP A C 1
ATOM 836 O O . TRP A 1 113 ? -9.122 15.089 -1.799 1.00 92.94 113 TRP A O 1
ATOM 846 N N . LEU A 1 114 ? -8.579 16.095 0.129 1.00 93.69 114 LEU A N 1
ATOM 847 C CA . LEU A 1 114 ? -7.136 16.093 -0.141 1.00 93.69 114 LEU A CA 1
ATOM 848 C C . LEU A 1 114 ? -6.552 14.669 -0.305 1.00 93.69 114 LEU A C 1
ATOM 850 O O . LEU A 1 114 ? -5.941 14.417 -1.343 1.00 93.69 114 LEU A O 1
ATOM 854 N N . PRO A 1 115 ? -6.757 13.710 0.627 1.00 93.44 115 PRO A N 1
ATOM 855 C CA . PRO A 1 115 ? -6.325 12.323 0.429 1.00 93.44 115 PRO A CA 1
ATOM 856 C C . PRO A 1 115 ? -6.895 11.683 -0.841 1.00 93.44 115 PRO A C 1
ATOM 858 O O . PRO A 1 115 ? -6.176 10.987 -1.551 1.00 93.44 115 PRO A O 1
ATOM 861 N N . ASN A 1 116 ? -8.167 11.939 -1.158 1.00 94.44 116 ASN A N 1
ATOM 862 C CA . ASN A 1 116 ? -8.799 11.400 -2.360 1.00 94.44 116 ASN A CA 1
ATOM 863 C C . ASN A 1 116 ? -8.159 11.950 -3.640 1.00 94.44 116 ASN A C 1
ATOM 865 O O . ASN A 1 116 ? -7.876 11.196 -4.566 1.00 94.44 116 ASN A O 1
ATOM 869 N N . THR A 1 117 ? -7.893 13.257 -3.684 1.00 96.38 117 THR A N 1
ATOM 870 C CA . THR A 1 117 ? -7.214 13.903 -4.813 1.00 96.38 117 THR A CA 1
ATOM 871 C C . THR A 1 117 ? -5.810 13.338 -5.007 1.00 96.38 117 THR A C 1
ATOM 873 O O . THR A 1 117 ? -5.440 13.042 -6.139 1.00 96.38 117 THR A O 1
ATOM 876 N N . LEU A 1 118 ? -5.060 13.101 -3.925 1.00 96.50 118 LEU A N 1
ATOM 877 C CA . LEU A 1 118 ? -3.735 12.476 -4.007 1.00 96.50 118 LEU A CA 1
ATOM 878 C C . LEU A 1 118 ? -3.802 11.040 -4.540 1.00 96.50 118 LEU A C 1
ATOM 880 O O . LEU A 1 118 ? -2.996 10.676 -5.388 1.00 96.50 118 LEU A O 1
ATOM 884 N N . VAL A 1 119 ? -4.781 10.238 -4.112 1.00 95.62 119 VAL A N 1
ATOM 885 C CA . VAL A 1 119 ? -4.989 8.887 -4.662 1.00 95.62 119 VAL A CA 1
ATOM 886 C C . VAL A 1 119 ? -5.336 8.939 -6.151 1.00 95.62 119 VAL A C 1
ATOM 888 O O . VAL A 1 119 ? -4.782 8.171 -6.934 1.00 95.62 119 VAL A O 1
ATOM 891 N N . LYS A 1 120 ? -6.226 9.848 -6.567 1.00 96.69 120 LYS A N 1
ATOM 892 C CA . LYS A 1 120 ? -6.578 10.024 -7.986 1.00 96.69 120 LYS A CA 1
ATOM 893 C C . LYS A 1 120 ? -5.374 10.462 -8.816 1.00 96.69 120 LYS A C 1
ATOM 895 O O . LYS A 1 120 ? -5.171 9.926 -9.898 1.00 96.69 120 LYS A O 1
ATOM 900 N N . ALA A 1 121 ? -4.565 11.386 -8.302 1.00 97.50 121 ALA A N 1
ATOM 901 C CA . ALA A 1 121 ? -3.333 11.819 -8.950 1.00 97.50 121 ALA A CA 1
ATOM 902 C C . ALA A 1 121 ? -2.303 10.679 -9.043 1.00 97.50 121 ALA A C 1
ATOM 904 O O . ALA A 1 121 ? -1.701 10.508 -10.098 1.00 97.50 121 ALA A O 1
ATOM 905 N N . ALA A 1 122 ? -2.171 9.843 -8.004 1.00 96.31 122 ALA A N 1
ATOM 906 C CA . ALA A 1 122 ? -1.324 8.646 -8.031 1.00 96.31 122 ALA A CA 1
ATOM 907 C C . ALA A 1 122 ? -1.735 7.679 -9.151 1.00 96.31 122 ALA A C 1
ATOM 909 O O . ALA A 1 122 ? -0.896 7.215 -9.920 1.00 96.31 122 ALA A O 1
ATOM 910 N N . TRP A 1 123 ? -3.037 7.398 -9.274 1.00 96.88 123 TRP A N 1
ATOM 911 C CA . TRP A 1 123 ? -3.566 6.565 -10.356 1.00 96.88 123 TRP A CA 1
ATOM 912 C C . TRP A 1 123 ? -3.411 7.223 -11.727 1.00 96.88 123 TRP A C 1
ATOM 914 O O . TRP A 1 123 ? -3.091 6.537 -12.692 1.00 96.88 123 TRP A O 1
ATOM 924 N N . GLY A 1 124 ? -3.578 8.544 -11.810 1.00 97.38 124 GLY A N 1
ATOM 925 C CA . GLY A 1 124 ? -3.304 9.310 -13.023 1.00 97.38 124 GLY A CA 1
ATOM 926 C C . GLY A 1 124 ? -1.860 9.133 -13.489 1.00 97.38 124 GLY A C 1
ATOM 927 O O . GLY A 1 124 ? -1.643 8.755 -14.634 1.00 97.38 124 GLY A O 1
ATOM 928 N N . LEU A 1 125 ? -0.883 9.314 -12.595 1.00 95.75 125 LEU A N 1
ATOM 929 C CA . LEU A 1 125 ? 0.534 9.085 -12.903 1.00 95.75 125 LEU A CA 1
ATOM 930 C C . LEU A 1 125 ? 0.805 7.627 -13.286 1.00 95.75 125 LEU A C 1
ATOM 932 O O . LEU A 1 125 ? 1.436 7.379 -14.304 1.00 95.75 125 LEU A O 1
ATOM 936 N N . THR A 1 126 ? 0.249 6.675 -12.536 1.00 94.81 126 THR A N 1
ATOM 937 C CA . THR A 1 126 ? 0.357 5.233 -12.820 1.00 94.81 126 THR A CA 1
ATOM 938 C C . THR A 1 126 ? -0.101 4.882 -14.238 1.00 94.81 126 THR A C 1
ATOM 940 O O . THR A 1 126 ? 0.541 4.086 -14.914 1.00 94.81 126 THR A O 1
ATOM 943 N N . ILE A 1 127 ? -1.215 5.467 -14.691 1.00 95.44 127 ILE A N 1
ATOM 944 C CA . ILE A 1 127 ? -1.768 5.226 -16.028 1.00 95.44 127 ILE A CA 1
ATOM 945 C C . ILE A 1 127 ? -0.973 5.979 -17.091 1.00 95.44 127 ILE A C 1
ATOM 947 O O . ILE A 1 127 ? -0.758 5.432 -18.163 1.00 95.44 127 ILE A O 1
ATOM 951 N N . LEU A 1 128 ? -0.540 7.213 -16.822 1.00 95.19 128 LEU A N 1
ATOM 952 C CA . LEU A 1 128 ? 0.193 8.041 -17.785 1.00 95.19 128 LEU A CA 1
ATOM 953 C C . LEU A 1 128 ? 1.623 7.546 -18.032 1.00 95.19 128 LEU A C 1
ATOM 955 O O . LEU A 1 128 ? 2.100 7.646 -19.160 1.00 95.19 128 LEU A O 1
ATOM 959 N N . GLY A 1 129 ? 2.285 6.988 -17.015 1.00 91.50 129 GLY A N 1
ATOM 960 C CA . GLY A 1 129 ? 3.655 6.474 -17.101 1.00 91.50 129 GLY A CA 1
ATOM 961 C C . GLY A 1 129 ? 3.893 5.574 -18.320 1.00 91.50 129 GLY A C 1
ATOM 962 O O . GLY A 1 129 ? 4.752 5.910 -19.136 1.00 91.50 129 GLY A O 1
ATOM 963 N N . PRO A 1 130 ? 3.105 4.499 -18.529 1.00 91.31 130 PRO A N 1
ATOM 964 C CA . PRO A 1 130 ? 3.241 3.610 -19.685 1.00 91.31 130 PRO A CA 1
ATOM 965 C C . PRO A 1 130 ? 3.119 4.297 -21.027 1.00 91.31 130 PRO A C 1
ATOM 967 O O . PRO A 1 130 ? 3.933 4.039 -21.908 1.00 91.31 130 PRO A O 1
ATOM 970 N N . PHE A 1 131 ? 2.141 5.184 -21.182 1.00 92.19 131 PHE A N 1
ATOM 971 C CA . PHE A 1 131 ? 1.908 5.850 -22.461 1.00 92.19 131 PHE A CA 1
ATOM 972 C C . PHE A 1 131 ? 3.001 6.856 -22.808 1.00 92.19 131 PHE A C 1
ATOM 974 O O . PHE A 1 131 ? 3.221 7.127 -23.984 1.00 92.19 131 PHE A O 1
ATOM 981 N N . ILE A 1 132 ? 3.675 7.408 -21.801 1.00 92.62 132 ILE A N 1
ATOM 982 C CA . ILE A 1 132 ? 4.697 8.432 -21.994 1.00 92.62 132 ILE A CA 1
ATOM 983 C C . ILE A 1 132 ? 6.094 7.804 -22.092 1.00 92.62 132 ILE A C 1
ATOM 985 O O . ILE A 1 132 ? 6.857 8.148 -22.989 1.00 92.62 132 ILE A O 1
ATOM 989 N N . LEU A 1 133 ? 6.440 6.886 -21.185 1.00 90.50 133 LEU A N 1
ATOM 990 C CA . LEU A 1 133 ? 7.809 6.391 -21.032 1.00 90.50 133 LEU A CA 1
ATOM 991 C C . LEU A 1 133 ? 8.117 5.153 -21.875 1.00 90.50 133 LEU A C 1
ATOM 993 O O . LEU A 1 133 ? 9.222 5.070 -22.401 1.00 90.50 133 LEU A O 1
ATOM 997 N N . LEU A 1 134 ? 7.182 4.209 -22.050 1.00 91.06 134 LEU A N 1
ATOM 998 C CA . LEU A 1 134 ? 7.460 2.991 -22.832 1.00 91.06 134 LEU A CA 1
ATOM 999 C C . LEU A 1 134 ? 7.797 3.266 -24.305 1.00 91.06 134 LEU A C 1
ATOM 1001 O O . LEU A 1 134 ? 8.644 2.544 -24.834 1.00 91.06 134 LEU A O 1
ATOM 1005 N N . PRO A 1 135 ? 7.200 4.273 -24.975 1.00 93.19 135 PRO A N 1
ATOM 1006 C CA . PRO A 1 135 ? 7.596 4.624 -26.336 1.00 93.19 135 PRO A CA 1
ATOM 1007 C C . PRO A 1 135 ? 8.985 5.270 -26.427 1.00 93.19 135 PRO A C 1
ATOM 1009 O O . PRO A 1 135 ? 9.633 5.193 -27.468 1.00 93.19 135 PRO A O 1
ATOM 1012 N N . LEU A 1 136 ? 9.443 5.910 -25.348 1.00 90.56 136 LEU A N 1
ATOM 1013 C CA . LEU A 1 136 ? 10.732 6.607 -25.274 1.00 90.56 136 LEU A CA 1
ATOM 1014 C C . LEU A 1 136 ? 11.848 5.741 -24.675 1.00 90.56 136 LEU A C 1
ATOM 1016 O O . LEU A 1 136 ? 12.997 6.169 -24.629 1.00 90.56 136 LEU A O 1
ATOM 1020 N N . MET A 1 137 ? 11.515 4.557 -24.163 1.00 86.50 137 MET A N 1
ATOM 1021 C CA . MET A 1 137 ? 12.453 3.682 -23.470 1.00 86.50 137 MET A CA 1
ATOM 1022 C C . MET A 1 137 ? 13.579 3.268 -24.425 1.00 86.50 137 MET A C 1
ATOM 1024 O O . MET A 1 137 ? 13.327 2.680 -25.477 1.00 86.50 137 MET A O 1
ATOM 1028 N N . THR A 1 138 ? 14.815 3.607 -24.058 1.00 83.25 138 THR A N 1
ATOM 1029 C CA . THR A 1 138 ? 16.014 3.367 -24.866 1.00 83.25 138 THR A CA 1
ATOM 1030 C C . THR A 1 138 ? 17.116 2.737 -24.017 1.00 83.25 138 THR A C 1
ATOM 1032 O O . THR A 1 138 ? 17.148 2.886 -22.789 1.00 83.25 138 THR A O 1
ATOM 1035 N N . SER A 1 139 ? 18.009 1.996 -24.665 1.00 76.31 139 SER A N 1
ATOM 1036 C CA . SER A 1 139 ? 19.146 1.337 -24.025 1.00 76.31 139 SER A CA 1
ATOM 1037 C C . SER A 1 139 ? 20.246 2.360 -23.702 1.00 76.31 139 SER A C 1
ATOM 1039 O O . SER A 1 139 ? 20.705 3.087 -24.581 1.00 76.31 139 SER A O 1
ATOM 1041 N N . LEU A 1 140 ? 20.679 2.422 -22.438 1.00 73.12 140 LEU A N 1
ATOM 1042 C CA . LEU A 1 140 ? 21.746 3.311 -21.955 1.00 73.12 140 LEU A CA 1
ATOM 1043 C C . LEU A 1 140 ? 22.963 2.492 -21.475 1.00 73.12 140 LEU A C 1
ATOM 1045 O O . LEU A 1 140 ? 22.777 1.362 -21.023 1.00 73.12 140 LEU A O 1
ATOM 1049 N N . PRO A 1 141 ? 24.199 3.035 -21.536 1.00 64.69 141 PRO A N 1
ATOM 1050 C CA . PRO A 1 141 ? 25.417 2.307 -21.149 1.00 64.69 141 PRO A CA 1
ATOM 1051 C C . PRO A 1 141 ? 25.422 1.845 -19.687 1.00 64.69 141 PRO A C 1
ATOM 1053 O O . PRO A 1 141 ? 25.884 0.751 -19.377 1.00 64.69 141 PRO A O 1
ATOM 1056 N N . GLU A 1 142 ? 24.870 2.667 -18.796 1.00 62.38 142 GLU A N 1
ATOM 1057 C CA . GLU A 1 142 ? 24.677 2.359 -17.381 1.00 62.38 142 GLU A CA 1
ATOM 1058 C C . GLU A 1 142 ? 23.178 2.299 -17.109 1.00 62.38 142 GLU A C 1
ATOM 1060 O O . GLU A 1 142 ? 22.532 3.280 -16.739 1.00 62.38 142 GLU A O 1
ATOM 1065 N N . CYS A 1 143 ? 22.604 1.136 -17.403 1.00 57.75 143 CYS A N 1
ATOM 1066 C CA . CYS A 1 143 ? 21.166 0.956 -17.391 1.00 57.75 143 CYS A CA 1
ATOM 1067 C C . CYS A 1 143 ? 20.670 0.270 -16.112 1.00 57.75 143 CYS A C 1
ATOM 1069 O O . CYS A 1 143 ? 21.035 -0.870 -15.828 1.00 57.75 143 CYS A O 1
ATOM 1071 N N . GLY A 1 144 ? 19.808 0.958 -15.355 1.00 59.19 144 GLY A N 1
ATOM 1072 C CA . GLY A 1 144 ? 19.017 0.370 -14.270 1.00 59.19 144 GLY A CA 1
ATOM 1073 C C . GLY A 1 144 ? 17.817 -0.449 -14.775 1.00 59.19 144 GLY A C 1
ATOM 1074 O O . GLY A 1 144 ? 17.754 -0.865 -15.924 1.00 59.19 144 GLY A O 1
ATOM 1075 N N . THR A 1 145 ? 16.816 -0.668 -13.921 1.00 57.53 145 THR A N 1
ATOM 1076 C CA . THR A 1 145 ? 15.661 -1.551 -14.199 1.00 57.53 145 THR A CA 1
ATOM 1077 C C . THR A 1 145 ? 14.579 -0.942 -15.112 1.00 57.53 145 THR A C 1
ATOM 1079 O O . THR A 1 145 ? 13.591 -1.610 -15.399 1.00 57.53 145 THR A O 1
ATOM 1082 N N . TRP A 1 146 ? 14.732 0.313 -15.560 1.00 61.91 146 TRP A N 1
ATOM 1083 C CA . TRP A 1 146 ? 13.738 1.067 -16.360 1.00 61.91 146 TRP A CA 1
ATOM 1084 C C . TRP A 1 146 ? 14.201 1.422 -17.769 1.00 61.91 146 TRP A C 1
ATOM 1086 O O . TRP A 1 146 ? 13.555 2.207 -18.467 1.00 61.91 146 TRP A O 1
ATOM 1096 N N . CYS A 1 147 ? 15.318 0.861 -18.200 1.00 64.31 147 CYS A N 1
ATOM 1097 C CA . CYS A 1 147 ? 15.893 1.163 -19.492 1.00 64.31 147 CYS A CA 1
ATOM 1098 C C . CYS A 1 147 ? 16.350 -0.128 -20.171 1.00 64.31 147 CYS A C 1
ATOM 1100 O O . CYS A 1 147 ? 16.496 -1.172 -19.535 1.00 64.31 147 CYS A O 1
ATOM 1102 N N . GLY A 1 148 ? 16.444 -0.066 -21.491 1.00 69.44 148 GLY A N 1
ATOM 1103 C CA . GLY A 1 148 ? 16.414 -1.243 -22.349 1.00 69.44 148 GLY A CA 1
ATOM 1104 C C . GLY A 1 148 ? 15.291 -1.146 -23.372 1.00 69.44 148 GLY A C 1
ATOM 1105 O O . GLY A 1 148 ? 14.505 -0.198 -23.372 1.00 69.44 148 GLY A O 1
ATOM 1106 N N . ASP A 1 149 ? 15.224 -2.130 -24.257 1.00 75.69 149 ASP A N 1
ATOM 1107 C CA . ASP A 1 149 ? 14.295 -2.070 -25.375 1.00 75.69 149 ASP A CA 1
ATOM 1108 C C . ASP A 1 149 ? 12.872 -2.444 -24.940 1.00 75.69 149 ASP A C 1
ATOM 1110 O O . ASP A 1 149 ? 12.605 -3.517 -24.392 1.00 75.69 149 ASP A O 1
ATOM 1114 N N . SER A 1 150 ? 11.934 -1.550 -25.235 1.00 84.62 150 SER A N 1
ATOM 1115 C CA . SER A 1 150 ? 10.494 -1.784 -25.128 1.00 84.62 150 SER A CA 1
ATOM 1116 C C . SER A 1 150 ? 9.956 -2.262 -26.480 1.00 84.62 150 SER A C 1
ATOM 1118 O O . SER A 1 150 ? 10.371 -1.734 -27.508 1.00 84.62 150 SER A O 1
ATOM 1120 N N . PRO A 1 151 ? 8.988 -3.191 -26.553 1.00 87.44 151 PRO A N 1
ATOM 1121 C CA . PRO A 1 151 ? 8.349 -3.549 -27.822 1.00 87.44 151 PRO A CA 1
ATOM 1122 C C . PRO A 1 151 ? 7.527 -2.392 -28.422 1.00 87.44 151 PRO A C 1
ATOM 1124 O O . PRO A 1 151 ? 7.082 -2.486 -29.561 1.00 87.44 151 PRO A O 1
ATOM 1127 N N . PHE A 1 152 ? 7.319 -1.312 -27.661 1.00 89.25 152 PHE A N 1
ATOM 1128 C CA . PHE A 1 152 ? 6.568 -0.125 -28.064 1.00 89.25 152 PHE A CA 1
ATOM 1129 C C . PHE A 1 152 ? 7.462 1.078 -28.395 1.00 89.25 152 PHE A C 1
ATOM 1131 O O . PHE A 1 152 ? 6.932 2.169 -28.597 1.00 89.25 152 PHE A O 1
ATOM 1138 N N . HIS A 1 153 ? 8.792 0.919 -28.402 1.00 87.00 153 HIS A N 1
ATOM 1139 C CA . HIS A 1 153 ? 9.701 2.036 -28.649 1.00 87.00 153 HIS A CA 1
ATOM 1140 C C . HIS A 1 153 ? 9.531 2.596 -30.070 1.00 87.00 153 HIS A C 1
ATOM 1142 O O . HIS A 1 153 ? 9.359 1.854 -31.036 1.00 87.00 153 HIS A O 1
ATOM 1148 N N . TRP A 1 154 ? 9.601 3.919 -30.196 1.00 89.94 154 TRP A N 1
ATOM 1149 C CA . TRP A 1 154 ? 9.536 4.616 -31.491 1.00 89.94 154 TRP A CA 1
ATOM 1150 C C . TRP A 1 154 ? 10.578 5.731 -31.648 1.00 89.94 154 TRP A C 1
ATOM 1152 O O . TRP A 1 154 ? 10.732 6.283 -32.734 1.00 89.94 154 TRP A O 1
ATOM 1162 N N . ASN A 1 155 ? 11.294 6.076 -30.574 1.00 89.31 155 ASN A N 1
ATOM 1163 C CA . ASN A 1 155 ? 12.300 7.129 -30.549 1.00 89.31 155 ASN A CA 1
ATOM 1164 C C . ASN A 1 155 ? 13.466 6.683 -29.658 1.00 89.31 155 ASN A C 1
ATOM 1166 O O . ASN A 1 155 ? 13.244 6.238 -28.536 1.00 89.31 155 ASN A O 1
ATOM 1170 N N . HIS A 1 156 ? 14.692 6.819 -30.163 1.00 84.94 156 HIS A N 1
ATOM 1171 C CA . HIS A 1 156 ? 15.924 6.424 -29.475 1.00 84.94 156 HIS A CA 1
ATOM 1172 C C . HIS A 1 156 ? 16.666 7.600 -28.824 1.00 84.94 156 HIS A C 1
ATOM 1174 O O . HIS A 1 156 ? 17.779 7.421 -28.330 1.00 84.94 156 HIS A O 1
ATOM 1180 N N . ASP A 1 157 ? 16.080 8.800 -28.825 1.00 90.12 157 ASP A N 1
ATOM 1181 C CA . ASP A 1 157 ? 16.681 9.979 -28.210 1.00 90.12 157 ASP A CA 1
ATOM 1182 C C . ASP A 1 157 ? 16.767 9.826 -26.683 1.00 90.12 157 ASP A C 1
ATOM 1184 O O . ASP A 1 157 ? 15.801 10.025 -25.939 1.00 90.12 157 ASP A O 1
ATOM 1188 N N . ALA A 1 158 ? 17.973 9.492 -26.222 1.00 86.00 158 ALA A N 1
ATOM 1189 C CA . ALA A 1 158 ? 18.304 9.364 -24.813 1.00 86.00 158 ALA A CA 1
ATOM 1190 C C . ALA A 1 158 ? 18.031 10.653 -24.025 1.00 86.00 158 ALA A C 1
ATOM 1192 O O . ALA A 1 158 ? 17.561 10.580 -22.893 1.00 86.00 158 ALA A O 1
ATOM 1193 N N . SER A 1 159 ? 18.277 11.830 -24.607 1.00 88.44 159 SER A N 1
ATOM 1194 C CA . SER A 1 159 ? 18.089 13.105 -23.907 1.00 88.44 159 SER A CA 1
ATOM 1195 C C . SER A 1 159 ? 16.610 13.401 -23.650 1.00 88.44 159 SER A C 1
ATOM 1197 O O . SER A 1 159 ? 16.239 13.839 -22.555 1.00 88.44 159 SER A O 1
ATOM 1199 N N . LEU A 1 160 ? 15.753 13.081 -24.624 1.00 91.12 160 LEU A N 1
ATOM 1200 C CA . LEU A 1 160 ? 14.306 13.195 -24.491 1.00 91.12 160 LEU A CA 1
ATOM 1201 C C . LEU A 1 160 ? 13.772 12.211 -23.446 1.00 91.12 160 LEU A C 1
ATOM 1203 O O . LEU A 1 160 ? 13.006 12.614 -22.570 1.00 91.12 160 LEU A O 1
ATOM 1207 N N . TYR A 1 161 ? 14.199 10.946 -23.505 1.00 88.00 161 TYR A N 1
ATOM 1208 C CA . TYR A 1 161 ? 13.817 9.932 -22.519 1.00 88.00 161 TYR A CA 1
ATOM 1209 C C . TYR A 1 161 ? 14.182 10.360 -21.094 1.00 88.00 161 TYR A C 1
ATOM 1211 O O . TYR A 1 161 ? 13.317 10.352 -20.218 1.00 88.00 161 TYR A O 1
ATOM 1219 N N . LEU A 1 162 ? 15.431 10.787 -20.872 1.00 86.44 162 LEU A N 1
ATOM 1220 C CA . LEU A 1 162 ? 15.908 11.227 -19.558 1.00 86.44 162 LEU A CA 1
ATOM 1221 C C . LEU A 1 162 ? 15.107 12.432 -19.049 1.00 86.44 162 LEU A C 1
ATOM 1223 O O . LEU A 1 162 ? 14.610 12.400 -17.928 1.00 86.44 162 LEU A O 1
ATOM 1227 N N . SER A 1 163 ? 14.876 13.438 -19.897 1.00 90.19 163 SER A N 1
ATOM 1228 C CA . SER A 1 163 ? 14.110 14.636 -19.521 1.00 90.19 163 SER A CA 1
ATOM 1229 C C . SER A 1 163 ? 12.674 14.299 -19.104 1.00 90.19 163 SER A C 1
ATOM 1231 O O . SER A 1 163 ? 12.180 14.768 -18.078 1.00 90.19 163 SER A O 1
ATOM 1233 N N . VAL A 1 164 ? 11.988 13.463 -19.888 1.00 92.12 164 VAL A N 1
ATOM 1234 C CA . VAL A 1 164 ? 10.601 13.061 -19.614 1.00 92.12 164 VAL A CA 1
ATOM 1235 C C . VAL A 1 164 ? 10.517 12.180 -18.366 1.00 92.12 164 VAL A C 1
ATOM 1237 O O . VAL A 1 164 ? 9.616 12.356 -17.541 1.00 92.12 164 VAL A O 1
ATOM 1240 N N . ARG A 1 165 ? 11.476 11.267 -18.193 1.00 88.56 165 ARG A N 1
ATOM 1241 C CA . ARG A 1 165 ? 11.616 10.432 -16.997 1.00 88.56 165 ARG A CA 1
ATOM 1242 C C . ARG A 1 165 ? 11.807 11.280 -15.745 1.00 88.56 165 ARG A C 1
ATOM 1244 O O . ARG A 1 165 ? 11.103 11.050 -14.766 1.00 88.56 165 ARG A O 1
ATOM 1251 N N . ASP A 1 166 ? 12.707 12.256 -15.766 1.00 88.38 166 ASP A N 1
ATOM 1252 C CA . ASP A 1 166 ? 13.026 13.062 -14.584 1.00 88.38 166 ASP A CA 1
ATOM 1253 C C . ASP A 1 166 ? 11.835 13.932 -14.159 1.00 88.38 166 ASP A C 1
ATOM 1255 O O . ASP A 1 166 ? 11.556 14.068 -12.965 1.00 88.38 166 ASP A O 1
ATOM 1259 N N . ILE A 1 167 ? 11.054 14.438 -15.122 1.00 93.19 167 ILE A N 1
ATOM 1260 C CA . ILE A 1 167 ? 9.771 15.110 -14.856 1.00 93.19 167 ILE A CA 1
ATOM 1261 C C . ILE A 1 167 ? 8.780 14.144 -14.193 1.00 93.19 167 ILE A C 1
ATOM 1263 O O . ILE A 1 167 ? 8.146 14.490 -13.193 1.00 93.19 167 ILE A O 1
ATOM 1267 N N . TYR A 1 168 ? 8.647 12.930 -14.731 1.00 92.25 168 TYR A N 1
ATOM 1268 C CA . TYR A 1 168 ? 7.727 11.918 -14.211 1.00 92.25 168 TYR A CA 1
ATOM 1269 C C . TYR A 1 168 ? 8.089 11.479 -12.783 1.00 92.25 168 TYR A C 1
ATOM 1271 O O . TYR A 1 168 ? 7.230 11.451 -11.900 1.00 92.25 168 TYR A O 1
ATOM 1279 N N . VAL A 1 169 ? 9.369 11.206 -12.531 1.00 89.06 169 VAL A N 1
ATOM 1280 C CA . VAL A 1 169 ? 9.911 10.875 -11.206 1.00 89.06 169 VAL A CA 1
ATOM 1281 C C . VAL A 1 169 ? 9.702 12.028 -10.220 1.00 89.06 169 VAL A C 1
ATOM 1283 O O . VAL A 1 169 ? 9.217 11.826 -9.104 1.00 89.06 169 VAL A O 1
ATOM 1286 N N . SER A 1 170 ? 9.977 13.264 -10.642 1.00 91.75 170 SER A N 1
ATOM 1287 C CA . SER A 1 170 ? 9.756 14.450 -9.808 1.00 91.75 170 SER A CA 1
ATOM 1288 C C . SER A 1 170 ? 8.286 14.599 -9.406 1.00 91.75 170 SER A C 1
ATOM 1290 O O . SER A 1 170 ? 7.987 14.945 -8.261 1.00 91.75 170 SER A O 1
ATOM 1292 N N . ALA A 1 171 ? 7.348 14.281 -10.306 1.00 94.94 171 ALA A N 1
ATOM 1293 C CA . ALA A 1 171 ? 5.922 14.290 -9.991 1.00 94.94 171 ALA A CA 1
ATOM 1294 C C . ALA A 1 171 ? 5.563 13.269 -8.894 1.00 94.94 171 ALA A C 1
ATOM 1296 O O . ALA A 1 171 ? 4.792 13.595 -7.984 1.00 94.94 171 ALA A O 1
ATOM 1297 N N . TRP A 1 172 ? 6.160 12.072 -8.919 1.00 92.94 172 TRP A N 1
ATOM 1298 C CA . TRP A 1 172 ? 6.007 11.077 -7.851 1.00 92.94 172 TRP A CA 1
ATOM 1299 C C . TRP A 1 172 ? 6.591 11.549 -6.517 1.00 92.94 172 TRP A C 1
ATOM 1301 O O . TRP A 1 172 ? 5.926 11.417 -5.485 1.00 92.94 172 TRP A O 1
ATOM 1311 N N . ALA A 1 173 ? 7.779 12.157 -6.523 1.00 91.19 173 ALA A N 1
ATOM 1312 C CA . ALA A 1 173 ? 8.401 12.703 -5.317 1.00 91.19 173 ALA A CA 1
ATOM 1313 C C . ALA A 1 173 ? 7.544 13.812 -4.673 1.00 91.19 173 ALA A C 1
ATOM 1315 O O . ALA A 1 173 ? 7.351 13.833 -3.450 1.00 91.19 173 ALA A O 1
ATOM 1316 N N . VAL A 1 174 ? 6.968 14.704 -5.488 1.00 95.56 174 VAL A N 1
ATOM 1317 C CA . VAL A 1 174 ? 6.037 15.748 -5.027 1.00 95.56 174 VAL A CA 1
ATOM 1318 C C . VAL A 1 174 ? 4.783 15.122 -4.421 1.00 95.56 174 VAL A C 1
ATOM 1320 O O . VAL A 1 174 ? 4.391 15.476 -3.306 1.00 95.56 174 VAL A O 1
ATOM 1323 N N . LEU A 1 175 ? 4.176 14.150 -5.104 1.00 95.12 175 LEU A N 1
ATOM 1324 C CA . LEU A 1 175 ? 2.979 13.466 -4.621 1.00 95.12 175 LEU A CA 1
ATOM 1325 C C . LEU A 1 175 ? 3.227 12.753 -3.280 1.00 95.12 175 LEU A C 1
ATOM 1327 O O . LEU A 1 175 ? 2.433 12.892 -2.343 1.00 95.12 175 LEU A O 1
ATOM 1331 N N . ALA A 1 176 ? 4.340 12.026 -3.167 1.00 92.50 176 ALA A N 1
ATOM 1332 C CA . ALA A 1 176 ? 4.742 11.339 -1.944 1.00 92.50 176 ALA A CA 1
ATOM 1333 C C . ALA A 1 176 ? 4.994 12.324 -0.792 1.00 92.50 176 ALA A C 1
ATOM 1335 O O . ALA A 1 176 ? 4.556 12.083 0.336 1.00 92.50 176 ALA A O 1
ATOM 1336 N N . SER A 1 177 ? 5.600 13.479 -1.082 1.00 94.06 177 SER A N 1
ATOM 1337 C CA . SER A 1 177 ? 5.798 14.560 -0.109 1.00 94.06 177 SER A CA 1
ATOM 1338 C C . SER A 1 177 ? 4.467 15.133 0.390 1.00 94.06 177 SER A C 1
ATOM 1340 O O . SER A 1 177 ? 4.276 15.320 1.595 1.00 94.06 177 SER A O 1
ATOM 1342 N N . CYS A 1 178 ? 3.495 15.342 -0.504 1.00 95.56 178 CYS A N 1
ATOM 1343 C CA . CYS A 1 178 ? 2.145 15.756 -0.120 1.00 95.56 178 CYS A CA 1
ATOM 1344 C C . CYS A 1 178 ? 1.440 14.699 0.747 1.00 95.56 178 CYS A C 1
ATOM 1346 O O . CYS A 1 178 ? 0.825 15.044 1.760 1.00 95.56 178 CYS A O 1
ATOM 1348 N N . ALA A 1 179 ? 1.549 13.415 0.391 1.00 93.06 179 ALA A N 1
ATOM 1349 C CA . ALA A 1 179 ? 0.986 12.314 1.172 1.00 93.06 179 ALA A CA 1
ATOM 1350 C C . ALA A 1 179 ? 1.609 12.228 2.575 1.00 93.06 179 ALA A C 1
ATOM 1352 O O . ALA A 1 179 ? 0.892 12.079 3.569 1.00 93.06 179 ALA A O 1
ATOM 1353 N N . MET A 1 180 ? 2.926 12.411 2.673 1.00 92.00 180 MET A N 1
ATOM 1354 C CA . MET A 1 180 ? 3.644 12.478 3.943 1.00 92.00 180 MET A CA 1
ATOM 1355 C C . MET A 1 180 ? 3.155 13.657 4.794 1.00 92.00 180 MET A C 1
ATOM 1357 O O . MET A 1 180 ? 2.897 13.481 5.983 1.00 92.00 180 MET A O 1
ATOM 1361 N N . GLY A 1 181 ? 2.924 14.830 4.192 1.00 92.69 181 GLY A N 1
ATOM 1362 C CA . GLY A 1 181 ? 2.332 15.986 4.873 1.00 92.69 181 GLY A CA 1
ATOM 1363 C C . GLY A 1 181 ? 0.928 15.713 5.429 1.00 92.69 181 GLY A C 1
ATOM 1364 O O . GLY A 1 181 ? 0.609 16.121 6.549 1.00 92.69 181 GLY A O 1
ATOM 1365 N N . VAL A 1 182 ? 0.093 14.965 4.698 1.00 91.75 182 VAL A N 1
ATOM 1366 C CA . VAL A 1 182 ? -1.230 14.520 5.173 1.00 91.75 182 VAL A CA 1
ATOM 1367 C C . VAL A 1 182 ? -1.102 13.581 6.375 1.00 91.75 182 VAL A C 1
ATOM 1369 O O . VAL A 1 182 ? -1.790 13.779 7.380 1.00 91.75 182 VAL A O 1
ATOM 1372 N N . ILE A 1 183 ? -0.212 12.589 6.296 1.00 89.06 183 ILE A N 1
ATOM 1373 C CA . ILE A 1 183 ? 0.043 11.629 7.381 1.00 89.06 183 ILE A CA 1
ATOM 1374 C C . ILE A 1 183 ? 0.582 12.349 8.620 1.00 89.06 183 ILE A C 1
ATOM 1376 O O . ILE A 1 183 ? 0.069 12.134 9.718 1.00 89.06 183 ILE A O 1
ATOM 1380 N N . ALA A 1 184 ? 1.547 13.255 8.454 1.00 88.94 184 ALA A N 1
ATOM 1381 C CA . ALA A 1 184 ? 2.116 14.047 9.539 1.00 88.94 184 ALA A CA 1
ATOM 1382 C C . ALA A 1 184 ? 1.056 14.936 10.204 1.00 88.94 184 ALA A C 1
ATOM 1384 O O . ALA A 1 184 ? 0.901 14.919 11.425 1.00 88.94 184 ALA A O 1
ATOM 1385 N N . ARG A 1 185 ? 0.245 15.651 9.411 1.00 88.88 185 ARG A N 1
ATOM 1386 C CA . ARG A 1 185 ? -0.861 16.470 9.930 1.00 88.88 185 ARG A CA 1
ATOM 1387 C C . ARG A 1 185 ? -1.876 15.629 10.702 1.00 88.88 185 ARG A C 1
ATOM 1389 O O . ARG A 1 185 ? -2.406 16.095 11.711 1.00 88.88 185 ARG A O 1
ATOM 1396 N N . ARG A 1 186 ? -2.160 14.406 10.239 1.00 84.50 186 ARG A N 1
ATOM 1397 C CA . ARG A 1 186 ? -3.052 13.476 10.940 1.00 84.50 186 ARG A CA 1
ATOM 1398 C C . ARG A 1 186 ? -2.433 12.993 12.244 1.00 84.50 186 ARG A C 1
ATOM 1400 O O . ARG A 1 186 ? -3.138 12.991 13.242 1.00 84.50 186 ARG A O 1
ATOM 1407 N N . ALA A 1 187 ? -1.148 12.650 12.253 1.00 83.75 187 ALA A N 1
ATOM 1408 C CA . ALA A 1 187 ? -0.437 12.233 13.457 1.00 83.75 187 ALA A CA 1
ATOM 1409 C C . ALA A 1 187 ? -0.429 13.337 14.529 1.00 83.75 187 ALA A C 1
ATOM 1411 O O . ALA A 1 187 ? -0.703 13.057 15.687 1.00 83.75 187 ALA A O 1
ATOM 1412 N N . VAL A 1 188 ? -0.215 14.599 14.144 1.00 85.88 188 VAL A N 1
ATOM 1413 C CA . VAL A 1 188 ? -0.239 15.742 15.081 1.00 85.88 188 VAL A CA 1
ATOM 1414 C C . VAL A 1 188 ? -1.635 15.997 15.664 1.00 85.88 188 VAL A C 1
ATOM 1416 O O . VAL A 1 188 ? -1.758 16.480 16.783 1.00 85.88 188 VAL A O 1
ATOM 1419 N N . ARG A 1 189 ? -2.699 15.685 14.914 1.00 82.88 189 ARG A N 1
ATOM 1420 C CA . ARG A 1 189 ? -4.097 15.910 15.328 1.00 82.88 189 ARG A CA 1
ATOM 1421 C C . ARG A 1 189 ? -4.782 14.679 15.922 1.00 82.88 189 ARG A C 1
ATOM 1423 O O . ARG A 1 189 ? -5.949 14.770 16.288 1.00 82.88 189 ARG A O 1
ATOM 1430 N N . ALA A 1 190 ? -4.117 13.530 15.928 1.00 77.38 190 ALA A N 1
ATOM 1431 C CA . ALA A 1 190 ? -4.699 12.287 16.403 1.00 77.38 190 ALA A CA 1
ATOM 1432 C C . ALA A 1 190 ? -4.797 12.298 17.933 1.00 77.38 190 ALA A C 1
ATOM 1434 O O . ALA A 1 190 ? -3.899 12.781 18.623 1.00 77.38 190 ALA A O 1
ATOM 1435 N N . THR A 1 191 ? -5.892 11.757 18.463 1.00 71.62 191 THR A N 1
ATOM 1436 C CA . THR A 1 191 ? -6.058 11.576 19.910 1.00 71.62 191 THR A CA 1
ATOM 1437 C C . THR A 1 191 ? -5.042 10.561 20.438 1.00 71.62 191 THR A C 1
ATOM 1439 O O . THR A 1 191 ? -4.485 9.759 19.682 1.00 71.62 191 THR A O 1
ATOM 1442 N N . HIS A 1 192 ? -4.793 10.548 21.751 1.00 71.25 192 HIS A N 1
ATOM 1443 C CA . HIS A 1 192 ? -3.825 9.629 22.363 1.00 71.25 192 HIS A CA 1
ATOM 1444 C C . HIS A 1 192 ? -4.134 8.152 22.046 1.00 71.25 192 HIS A C 1
ATOM 1446 O O . HIS A 1 192 ? -3.225 7.350 21.820 1.00 71.25 192 HIS A O 1
ATOM 1452 N N . ARG A 1 193 ? -5.422 7.800 21.954 1.00 69.56 193 ARG A N 1
ATOM 1453 C CA . ARG A 1 193 ? -5.897 6.464 21.582 1.00 69.56 193 ARG A CA 1
ATOM 1454 C C . ARG A 1 193 ? -5.667 6.146 20.106 1.00 69.56 193 ARG A C 1
ATOM 1456 O O . ARG A 1 193 ? -5.151 5.069 19.792 1.00 69.56 193 ARG A O 1
ATOM 1463 N N . GLU A 1 194 ? -6.013 7.071 19.205 1.00 71.44 194 GLU A N 1
ATOM 1464 C CA . GLU A 1 194 ? -5.734 6.926 17.770 1.00 71.44 194 GLU A CA 1
ATOM 1465 C C . GLU A 1 194 ? -4.231 6.764 17.526 1.00 71.44 194 GLU A C 1
ATOM 1467 O O . GLU A 1 194 ? -3.819 5.882 16.768 1.00 71.44 194 GLU A O 1
ATOM 1472 N N . LEU A 1 195 ? -3.412 7.557 18.223 1.00 71.69 195 LEU A N 1
ATOM 1473 C CA . LEU A 1 195 ? -1.963 7.439 18.205 1.00 71.69 195 LEU A CA 1
ATOM 1474 C C . LEU A 1 195 ? -1.525 6.074 18.721 1.00 71.69 195 LEU A C 1
ATOM 1476 O O . LEU A 1 195 ? -0.845 5.371 17.996 1.00 71.69 195 LEU A O 1
ATOM 1480 N N . LEU A 1 196 ? -1.928 5.613 19.904 1.00 70.88 196 LEU A N 1
ATOM 1481 C CA . LEU A 1 196 ? -1.441 4.320 20.407 1.00 70.88 196 LEU A CA 1
ATOM 1482 C C . LEU A 1 196 ? -1.779 3.137 19.487 1.00 70.88 196 LEU A C 1
ATOM 1484 O O . LEU A 1 196 ? -0.962 2.228 19.341 1.00 70.88 196 LEU A O 1
ATOM 1488 N N . LYS A 1 197 ? -2.957 3.151 18.849 1.00 71.44 197 LYS A N 1
ATOM 1489 C CA . LYS A 1 197 ? -3.366 2.100 17.905 1.00 71.44 197 LYS A CA 1
ATOM 1490 C C . LYS A 1 197 ? -2.653 2.205 16.556 1.00 71.44 197 LYS A C 1
ATOM 1492 O O . LYS A 1 197 ? -2.292 1.182 15.980 1.00 71.44 197 LYS A O 1
ATOM 1497 N N . ARG A 1 198 ? -2.471 3.421 16.029 1.00 76.00 198 ARG A N 1
ATOM 1498 C CA . ARG A 1 198 ? -1.994 3.649 14.652 1.00 76.00 198 ARG A CA 1
ATOM 1499 C C . ARG A 1 198 ? -0.564 4.164 14.563 1.00 76.00 198 ARG A C 1
ATOM 1501 O O . ARG A 1 198 ? -0.054 4.267 13.458 1.00 76.00 198 ARG A O 1
ATOM 1508 N N . ARG A 1 199 ? 0.110 4.462 15.676 1.00 79.44 199 ARG A N 1
ATOM 1509 C CA . ARG A 1 199 ? 1.454 5.069 15.707 1.00 79.44 199 ARG A CA 1
ATOM 1510 C C . ARG A 1 199 ? 2.450 4.238 14.935 1.00 79.44 199 ARG A C 1
ATOM 1512 O O . ARG A 1 199 ? 3.216 4.810 14.177 1.00 79.44 199 ARG A O 1
ATOM 1519 N N . LEU A 1 200 ? 2.409 2.916 15.083 1.00 75.44 200 LEU A N 1
ATOM 1520 C CA . LEU A 1 200 ? 3.302 2.043 14.334 1.00 75.44 200 LEU A CA 1
ATOM 1521 C C . LEU A 1 200 ? 3.014 2.125 12.828 1.00 75.44 200 LEU A C 1
ATOM 1523 O O . LEU A 1 200 ? 3.933 2.319 12.043 1.00 75.44 200 LEU A O 1
ATOM 1527 N N . ALA A 1 201 ? 1.742 2.069 12.428 1.00 79.31 201 ALA A N 1
ATOM 1528 C CA . ALA A 1 201 ? 1.353 2.151 11.023 1.00 79.31 201 ALA A CA 1
ATOM 1529 C C . ALA A 1 201 ? 1.643 3.523 10.391 1.00 79.31 201 ALA A C 1
ATOM 1531 O O . ALA A 1 201 ? 2.142 3.581 9.273 1.00 79.31 201 ALA A O 1
ATOM 1532 N N . LEU A 1 202 ? 1.385 4.620 11.108 1.00 81.38 202 LEU A N 1
ATOM 1533 C CA . LEU A 1 202 ? 1.699 5.983 10.672 1.00 81.38 202 LEU A CA 1
ATOM 1534 C C . LEU A 1 202 ? 3.212 6.216 10.606 1.00 81.38 202 LEU A C 1
ATOM 1536 O O . LEU A 1 202 ? 3.681 6.841 9.660 1.00 81.38 202 LEU A O 1
ATOM 1540 N N . LEU A 1 203 ? 3.971 5.694 11.575 1.00 82.88 203 LEU A N 1
ATOM 1541 C CA . LEU A 1 203 ? 5.431 5.760 11.579 1.00 82.88 203 LEU A CA 1
ATOM 1542 C C . LEU A 1 203 ? 6.007 5.004 10.383 1.00 82.88 203 LEU A C 1
ATOM 1544 O O . LEU A 1 203 ? 6.800 5.574 9.643 1.00 82.88 203 LEU A O 1
ATOM 1548 N N . PHE A 1 204 ? 5.575 3.761 10.153 1.00 81.00 204 PHE A N 1
ATOM 1549 C CA . PHE A 1 204 ? 6.002 3.002 8.981 1.00 81.00 204 PHE A CA 1
ATOM 1550 C C . PHE A 1 204 ? 5.597 3.704 7.687 1.00 81.00 204 PHE A C 1
ATOM 1552 O O . PHE A 1 204 ? 6.443 3.868 6.822 1.00 81.00 204 PHE A O 1
ATOM 1559 N N . ALA A 1 205 ? 4.364 4.201 7.564 1.00 83.44 205 ALA A N 1
ATOM 1560 C CA . ALA A 1 205 ? 3.935 4.947 6.382 1.00 83.44 205 ALA A CA 1
ATOM 1561 C C . ALA A 1 205 ? 4.805 6.191 6.120 1.00 83.44 205 ALA A C 1
ATOM 1563 O O . ALA A 1 205 ? 5.181 6.447 4.979 1.00 83.44 205 ALA A O 1
ATOM 1564 N N . ALA A 1 206 ? 5.160 6.942 7.168 1.00 85.31 206 ALA A N 1
ATOM 1565 C CA . ALA A 1 206 ? 6.037 8.104 7.056 1.00 85.31 206 ALA A CA 1
ATOM 1566 C C . ALA A 1 206 ? 7.475 7.715 6.679 1.00 85.31 206 ALA A C 1
ATOM 1568 O O . ALA A 1 206 ? 8.056 8.343 5.800 1.00 85.31 206 ALA A O 1
ATOM 1569 N N . ILE A 1 207 ? 8.030 6.664 7.294 1.00 83.88 207 ILE A N 1
ATOM 1570 C CA . ILE A 1 207 ? 9.359 6.134 6.954 1.00 83.88 207 ILE A CA 1
ATOM 1571 C C . ILE A 1 207 ? 9.387 5.675 5.495 1.00 83.88 207 ILE A C 1
ATOM 1573 O O . ILE A 1 207 ? 10.312 6.019 4.770 1.00 83.88 207 ILE A O 1
ATOM 1577 N N . LEU A 1 208 ? 8.359 4.949 5.051 1.00 82.50 208 LEU A N 1
ATOM 1578 C CA . LEU A 1 208 ? 8.239 4.454 3.682 1.00 82.50 208 LEU A CA 1
ATOM 1579 C C . LEU A 1 208 ? 8.218 5.587 2.663 1.00 82.50 208 LEU A C 1
ATOM 1581 O O . LEU A 1 208 ? 8.988 5.565 1.709 1.00 82.50 208 LEU A O 1
ATOM 1585 N N . LEU A 1 209 ? 7.369 6.593 2.883 1.00 85.12 209 LEU A N 1
ATOM 1586 C CA . LEU A 1 209 ? 7.302 7.757 2.002 1.00 85.12 209 LEU A CA 1
ATOM 1587 C C . LEU A 1 209 ? 8.592 8.574 2.043 1.00 85.12 209 LEU A C 1
ATOM 1589 O O . LEU A 1 209 ? 9.029 9.050 1.004 1.00 85.12 209 LEU A O 1
ATOM 1593 N N . GLY A 1 210 ? 9.223 8.713 3.211 1.00 85.44 210 GLY A N 1
ATOM 1594 C CA . GLY A 1 210 ? 10.507 9.397 3.342 1.00 85.44 210 GLY A CA 1
ATOM 1595 C C . GLY A 1 210 ? 11.617 8.695 2.561 1.00 85.44 210 GLY A C 1
ATOM 1596 O O . GLY A 1 210 ? 12.340 9.345 1.812 1.00 85.44 210 GLY A O 1
ATOM 1597 N N . ILE A 1 211 ? 11.714 7.366 2.680 1.00 84.19 211 ILE A N 1
ATOM 1598 C CA . ILE A 1 211 ? 12.646 6.548 1.893 1.00 84.19 211 ILE A CA 1
ATOM 1599 C C . ILE A 1 211 ? 12.369 6.718 0.399 1.00 84.19 211 ILE A C 1
ATOM 1601 O O . ILE A 1 211 ? 13.301 6.993 -0.351 1.00 84.19 211 ILE A O 1
ATOM 1605 N N . PHE A 1 212 ? 11.104 6.608 -0.012 1.00 84.44 212 PHE A N 1
ATOM 1606 C CA . PHE A 1 212 ? 10.694 6.761 -1.405 1.00 84.44 212 PHE A CA 1
ATOM 1607 C C . PHE A 1 212 ? 11.095 8.135 -1.961 1.00 84.44 212 PHE A C 1
ATOM 1609 O O . PHE A 1 212 ? 11.798 8.211 -2.959 1.00 84.44 212 PHE A O 1
ATOM 1616 N N . VAL A 1 213 ? 10.766 9.229 -1.264 1.00 87.31 213 VAL A N 1
ATOM 1617 C CA . VAL A 1 213 ? 11.151 10.593 -1.671 1.00 87.31 213 VAL A CA 1
ATOM 1618 C C . VAL A 1 213 ? 12.668 10.736 -1.806 1.00 87.31 213 VAL A C 1
ATOM 1620 O O . VAL A 1 213 ? 13.142 11.338 -2.767 1.00 87.31 213 VAL A O 1
ATOM 1623 N N . VAL A 1 214 ? 13.443 10.179 -0.870 1.00 85.50 214 VAL A N 1
ATOM 1624 C CA . VAL A 1 214 ? 14.911 10.216 -0.937 1.00 85.50 214 VAL A CA 1
ATOM 1625 C C . VAL A 1 214 ? 15.435 9.421 -2.136 1.00 85.50 214 VAL A C 1
ATOM 1627 O O . VAL A 1 214 ? 16.392 9.862 -2.770 1.00 85.50 214 VAL A O 1
ATOM 1630 N N . GLN A 1 215 ? 14.836 8.272 -2.456 1.00 81.31 215 GLN A N 1
ATOM 1631 C CA . GLN A 1 215 ? 15.220 7.463 -3.616 1.00 81.31 215 GLN A CA 1
ATOM 1632 C C . GLN A 1 215 ? 14.912 8.176 -4.937 1.00 81.31 215 GLN A C 1
ATOM 1634 O O . GLN A 1 215 ? 15.794 8.255 -5.791 1.00 81.31 215 GLN A O 1
ATOM 1639 N N . GLU A 1 216 ? 13.724 8.768 -5.072 1.00 82.50 216 GLU A N 1
ATOM 1640 C CA . GLU A 1 216 ? 13.343 9.517 -6.275 1.00 82.50 216 GLU A CA 1
ATOM 1641 C C . GLU A 1 216 ? 14.202 10.778 -6.461 1.00 82.50 216 GLU A C 1
ATOM 1643 O O . GLU A 1 216 ? 14.665 11.068 -7.561 1.00 82.50 216 GLU A O 1
ATOM 1648 N N . LEU A 1 217 ? 14.499 11.510 -5.380 1.00 83.50 217 LEU A N 1
ATOM 1649 C CA . LEU A 1 217 ? 15.365 12.691 -5.458 1.00 83.50 217 LEU A CA 1
ATOM 1650 C C . LEU A 1 217 ? 16.788 12.325 -5.894 1.00 83.50 217 LEU A C 1
ATOM 1652 O O . LEU A 1 217 ? 17.386 13.037 -6.700 1.00 83.50 217 LEU A O 1
ATOM 1656 N N . LYS A 1 218 ? 17.327 11.209 -5.388 1.00 79.62 218 LYS A N 1
ATOM 1657 C CA . LYS A 1 218 ? 18.628 10.695 -5.834 1.00 79.62 218 LYS A CA 1
ATOM 1658 C C . LYS A 1 218 ? 18.614 10.347 -7.318 1.00 79.62 218 LYS A C 1
ATOM 1660 O O . LYS A 1 218 ? 19.543 10.736 -8.015 1.00 79.62 218 LYS A O 1
ATOM 1665 N N . ALA A 1 219 ? 17.547 9.703 -7.797 1.00 74.50 219 ALA A N 1
ATOM 1666 C CA . ALA A 1 219 ? 17.405 9.347 -9.207 1.00 74.50 219 ALA A CA 1
ATOM 1667 C C . ALA A 1 219 ? 17.432 10.576 -10.137 1.00 74.50 219 ALA A C 1
ATOM 1669 O O . ALA A 1 219 ? 17.997 10.499 -11.225 1.00 74.50 219 ALA A O 1
ATOM 1670 N N . VAL A 1 220 ? 16.874 11.711 -9.699 1.00 79.62 220 VAL A N 1
ATOM 1671 C CA . VAL A 1 220 ? 16.905 12.977 -10.456 1.00 79.62 220 VAL A CA 1
ATOM 1672 C C . VAL A 1 220 ? 18.276 13.653 -10.386 1.00 79.62 220 VAL A C 1
ATOM 1674 O O . VAL A 1 220 ? 18.798 14.097 -11.402 1.00 79.62 220 VAL A O 1
ATOM 1677 N N . VAL A 1 221 ? 18.874 13.762 -9.194 1.00 80.31 221 VAL A N 1
ATOM 1678 C CA . VAL A 1 221 ? 20.130 14.515 -9.008 1.00 80.31 221 VAL A CA 1
ATOM 1679 C C . VAL A 1 221 ? 21.307 13.801 -9.657 1.00 80.31 221 VAL A C 1
ATOM 1681 O O . VAL A 1 221 ? 22.088 14.417 -10.381 1.00 80.31 221 VAL A O 1
ATOM 1684 N N . GLU A 1 222 ? 21.447 12.506 -9.396 1.00 74.12 222 GLU A N 1
ATOM 1685 C CA . GLU A 1 222 ? 22.623 11.755 -9.826 1.00 74.12 222 GLU A CA 1
ATOM 1686 C C . GLU A 1 222 ? 22.529 11.377 -11.309 1.00 74.12 222 GLU A C 1
ATOM 1688 O O . GLU A 1 222 ? 23.542 11.000 -11.889 1.00 74.12 222 GLU A O 1
ATOM 1693 N N . HIS A 1 223 ? 21.340 11.466 -11.930 1.00 67.56 223 HIS A N 1
ATOM 1694 C CA . HIS A 1 223 ? 20.985 10.880 -13.237 1.00 67.56 223 HIS A CA 1
ATOM 1695 C C . HIS A 1 223 ? 21.267 9.362 -13.343 1.00 67.56 223 HIS A C 1
ATOM 1697 O O . HIS A 1 223 ? 20.740 8.700 -14.240 1.00 67.56 223 HIS A O 1
ATOM 1703 N N . GLU A 1 224 ? 22.028 8.799 -12.398 1.00 59.97 224 GLU A N 1
ATOM 1704 C CA . GLU A 1 224 ? 22.082 7.410 -11.989 1.00 59.97 224 GLU A CA 1
ATOM 1705 C C . GLU A 1 224 ? 20.699 7.014 -11.487 1.00 59.97 224 GLU A C 1
ATOM 1707 O O . GLU A 1 224 ? 20.233 7.421 -10.418 1.00 59.97 224 GLU A O 1
ATOM 1712 N N . TRP A 1 225 ? 20.028 6.164 -12.254 1.00 55.41 225 TRP A N 1
ATOM 1713 C CA . TRP A 1 225 ? 18.897 5.467 -11.686 1.00 55.41 225 TRP A CA 1
ATOM 1714 C C . TRP A 1 225 ? 19.419 4.569 -10.565 1.00 55.41 225 TRP A C 1
ATOM 1716 O O . TRP A 1 225 ? 20.300 3.735 -10.781 1.00 55.41 225 TRP A O 1
ATOM 1726 N N . SER A 1 226 ? 18.816 4.683 -9.381 1.00 43.16 226 SER A N 1
ATOM 1727 C CA . SER A 1 226 ? 19.009 3.770 -8.250 1.00 43.16 226 SER A CA 1
ATOM 1728 C C . SER A 1 226 ? 18.402 2.383 -8.504 1.00 43.16 226 SER A C 1
ATOM 1730 O O . SER A 1 226 ? 17.979 1.690 -7.574 1.00 43.16 226 SER A O 1
ATOM 1732 N N . GLY A 1 227 ? 18.425 1.931 -9.764 1.00 42.69 227 GLY A N 1
ATOM 1733 C CA . GLY A 1 227 ? 18.401 0.518 -10.070 1.00 42.69 227 GLY A CA 1
ATOM 1734 C C . GLY A 1 227 ? 19.455 -0.105 -9.176 1.00 42.69 227 GLY A C 1
ATOM 1735 O O . GLY A 1 227 ? 20.612 0.311 -9.162 1.00 42.69 227 GLY A O 1
ATOM 1736 N N . ILE A 1 228 ? 19.003 -1.005 -8.314 1.00 43.50 228 ILE A N 1
ATOM 1737 C CA . ILE A 1 228 ? 19.835 -1.836 -7.459 1.00 43.50 228 ILE A CA 1
ATOM 1738 C C . ILE A 1 228 ? 21.163 -2.091 -8.213 1.00 43.50 228 ILE A C 1
ATOM 1740 O O . ILE A 1 228 ? 21.150 -2.616 -9.311 1.00 43.50 228 ILE A O 1
ATOM 1744 N N . ALA A 1 229 ? 22.305 -1.657 -7.690 1.00 39.06 229 ALA A N 1
ATOM 1745 C CA . ALA A 1 229 ? 23.648 -1.898 -8.239 1.00 39.06 229 ALA A CA 1
ATOM 1746 C C . ALA A 1 229 ? 23.984 -1.440 -9.686 1.00 39.06 229 ALA A C 1
ATOM 1748 O O . ALA A 1 229 ? 23.744 -2.168 -10.647 1.00 39.06 229 ALA A O 1
ATOM 1749 N N . VAL A 1 230 ? 24.812 -0.389 -9.777 1.00 43.62 230 VAL A N 1
ATOM 1750 C CA . VAL A 1 230 ? 26.046 -0.433 -10.601 1.00 43.62 230 VAL A CA 1
ATOM 1751 C C . VAL A 1 230 ? 27.315 -0.356 -9.727 1.00 43.62 230 VAL A C 1
ATOM 1753 O O . VAL A 1 230 ? 28.366 -0.862 -10.104 1.00 43.62 230 VAL A O 1
ATOM 1756 N N . SER A 1 231 ? 27.224 0.137 -8.481 1.00 40.19 231 SER A N 1
ATOM 1757 C CA . SER A 1 231 ? 28.347 0.101 -7.530 1.00 40.19 231 SER A CA 1
ATOM 1758 C C . SER A 1 231 ? 28.285 -1.120 -6.587 1.00 40.19 231 SER A C 1
ATOM 1760 O O . SER A 1 231 ? 27.333 -1.225 -5.799 1.00 40.19 231 SER A O 1
ATOM 1762 N N . PRO A 1 232 ? 29.314 -1.997 -6.562 1.00 43.62 232 PRO A N 1
ATOM 1763 C CA . PRO A 1 232 ? 29.443 -3.105 -5.604 1.00 43.62 232 PRO A CA 1
ATOM 1764 C C . PRO A 1 232 ? 29.367 -2.662 -4.134 1.00 43.62 232 PRO A C 1
ATOM 1766 O O . PRO A 1 232 ? 28.941 -3.430 -3.274 1.00 43.62 232 PRO A O 1
ATOM 1769 N N . ALA A 1 233 ? 29.720 -1.405 -3.842 1.00 44.44 233 ALA A N 1
ATOM 1770 C CA . ALA A 1 233 ? 29.691 -0.835 -2.496 1.00 44.44 233 ALA A CA 1
ATOM 1771 C C . ALA A 1 233 ? 28.288 -0.373 -2.045 1.00 44.44 233 ALA A C 1
ATOM 1773 O O . ALA A 1 233 ? 28.046 -0.232 -0.847 1.00 44.44 233 ALA A O 1
ATOM 1774 N N . ARG A 1 234 ? 27.340 -0.154 -2.974 1.00 49.16 234 ARG A N 1
ATOM 1775 C CA . ARG A 1 234 ? 25.974 0.340 -2.676 1.00 49.16 234 ARG A CA 1
ATOM 1776 C C . ARG A 1 234 ? 24.898 -0.757 -2.677 1.00 49.16 234 ARG A C 1
ATOM 1778 O O . ARG A 1 234 ? 23.799 -0.533 -2.169 1.00 49.16 234 ARG A O 1
ATOM 1785 N N . GLY A 1 235 ? 25.210 -1.948 -3.195 1.00 53.03 235 GLY A N 1
ATOM 1786 C CA . GLY A 1 235 ? 24.301 -3.102 -3.272 1.00 53.03 235 GLY A CA 1
ATOM 1787 C C . GLY A 1 235 ? 23.614 -3.507 -1.952 1.00 53.03 235 GLY A C 1
ATOM 1788 O O . GLY A 1 235 ? 22.392 -3.668 -1.958 1.00 53.03 235 GLY A O 1
ATOM 1789 N N . PRO A 1 236 ? 24.329 -3.639 -0.815 1.00 53.03 236 PRO A N 1
ATOM 1790 C CA . PRO A 1 236 ? 23.713 -4.116 0.425 1.00 53.03 236 PRO A CA 1
ATOM 1791 C C . PRO A 1 236 ? 22.819 -3.075 1.113 1.00 53.03 236 PRO A C 1
ATOM 1793 O O . PRO A 1 236 ? 21.771 -3.445 1.640 1.00 53.03 236 PRO A O 1
ATOM 1796 N N . MET A 1 237 ? 23.164 -1.779 1.067 1.00 55.38 237 MET A N 1
ATOM 1797 C CA . MET A 1 237 ? 22.285 -0.734 1.617 1.00 55.38 237 MET A CA 1
ATOM 1798 C C . MET A 1 237 ? 20.982 -0.630 0.828 1.00 55.38 237 MET A C 1
ATOM 1800 O O . MET A 1 237 ? 19.918 -0.578 1.435 1.00 55.38 237 MET A O 1
ATOM 1804 N N . ASN A 1 238 ? 21.044 -0.684 -0.507 1.00 62.59 238 ASN A N 1
ATOM 1805 C CA . ASN A 1 238 ? 19.840 -0.594 -1.332 1.00 62.59 238 ASN A CA 1
ATOM 1806 C C . ASN A 1 238 ? 18.921 -1.813 -1.123 1.00 62.59 238 ASN A C 1
ATOM 1808 O O . ASN A 1 238 ? 17.703 -1.680 -1.072 1.00 62.59 238 ASN A O 1
ATOM 1812 N N . LEU A 1 239 ? 19.498 -2.999 -0.911 1.00 65.31 239 LEU A N 1
ATOM 1813 C CA . LEU A 1 239 ? 18.741 -4.220 -0.634 1.00 65.31 239 LEU A CA 1
ATOM 1814 C C . LEU A 1 239 ? 18.052 -4.186 0.737 1.00 65.31 239 LEU A C 1
ATOM 1816 O O . LEU A 1 239 ? 16.902 -4.605 0.854 1.00 65.31 239 LEU A O 1
ATOM 1820 N N . LEU A 1 240 ? 18.718 -3.649 1.763 1.00 66.00 240 LEU A N 1
ATOM 1821 C CA . LEU A 1 240 ? 18.125 -3.486 3.092 1.00 66.00 240 LEU A CA 1
ATOM 1822 C C . LEU A 1 240 ? 17.000 -2.441 3.076 1.00 66.00 240 LEU A C 1
ATOM 1824 O O . LEU A 1 240 ? 15.974 -2.638 3.723 1.00 66.00 240 LEU A O 1
ATOM 1828 N N . THR A 1 241 ? 17.150 -1.379 2.278 1.00 66.19 241 THR A N 1
ATOM 1829 C CA . THR A 1 241 ? 16.089 -0.400 2.018 1.00 66.19 241 THR A CA 1
ATOM 1830 C C . THR A 1 241 ? 14.893 -1.040 1.312 1.00 66.19 241 THR A C 1
ATOM 1832 O O . THR A 1 241 ? 13.772 -0.885 1.783 1.00 66.19 241 THR A O 1
ATOM 1835 N N . VAL A 1 242 ? 15.111 -1.822 0.250 1.00 68.81 242 VAL A N 1
ATOM 1836 C CA . VAL A 1 242 ? 14.038 -2.535 -0.469 1.00 68.81 242 VAL A CA 1
ATOM 1837 C C . VAL A 1 242 ? 13.320 -3.529 0.446 1.00 68.81 242 VAL A C 1
ATOM 1839 O O . VAL A 1 242 ? 12.093 -3.526 0.514 1.00 68.81 242 VAL A O 1
ATOM 1842 N N . ALA A 1 243 ? 14.061 -4.334 1.212 1.00 70.25 243 ALA A N 1
ATOM 1843 C CA . ALA A 1 243 ? 13.477 -5.276 2.163 1.00 70.25 243 ALA A CA 1
ATOM 1844 C C . ALA A 1 243 ? 12.661 -4.555 3.248 1.00 70.25 243 ALA A C 1
ATOM 1846 O O . ALA A 1 243 ? 11.539 -4.962 3.551 1.00 70.25 243 ALA A O 1
ATOM 1847 N N . ALA A 1 244 ? 13.189 -3.458 3.799 1.00 71.06 244 ALA A N 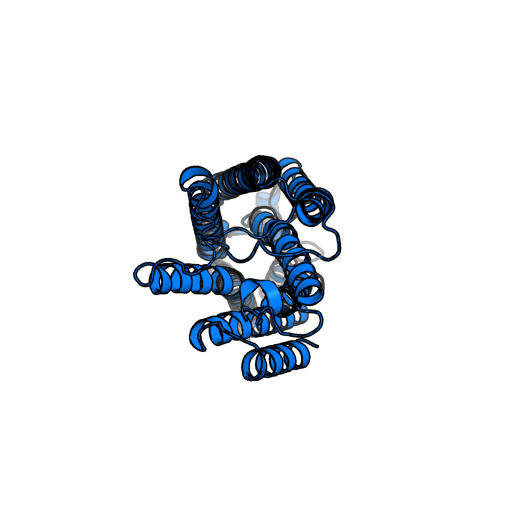1
ATOM 1848 C CA . ALA A 1 244 ? 12.472 -2.641 4.770 1.00 71.06 244 ALA A CA 1
ATOM 1849 C C . ALA A 1 244 ? 11.191 -2.049 4.167 1.00 71.06 244 ALA A C 1
ATOM 1851 O O . ALA A 1 244 ? 10.154 -2.068 4.826 1.00 71.06 244 ALA A O 1
ATOM 1852 N N . VAL A 1 245 ? 11.237 -1.580 2.916 1.00 69.69 245 VAL A N 1
ATOM 1853 C CA . VAL A 1 245 ? 10.079 -0.985 2.242 1.00 69.69 245 VAL A CA 1
ATOM 1854 C C . VAL A 1 245 ? 8.986 -2.018 1.981 1.00 69.69 245 VAL A C 1
ATOM 1856 O O . VAL A 1 245 ? 7.833 -1.829 2.372 1.00 69.69 245 VAL A O 1
ATOM 1859 N N . LEU A 1 246 ? 9.357 -3.148 1.386 1.00 72.06 246 LEU A N 1
ATOM 1860 C CA . LEU A 1 246 ? 8.413 -4.197 1.016 1.00 72.06 246 LEU A CA 1
ATOM 1861 C C . LEU A 1 246 ? 7.771 -4.871 2.237 1.00 72.06 246 LEU A C 1
ATOM 1863 O O . LEU A 1 246 ? 6.599 -5.241 2.192 1.00 72.06 246 LEU A O 1
ATOM 1867 N N . LEU A 1 247 ? 8.504 -5.006 3.346 1.00 76.81 247 LEU A N 1
ATOM 1868 C CA . LEU A 1 247 ? 7.994 -5.651 4.558 1.00 76.81 247 LEU A CA 1
ATOM 1869 C C . LEU A 1 247 ? 7.291 -4.681 5.516 1.00 76.81 247 LEU A C 1
ATOM 1871 O O . LEU A 1 247 ? 6.468 -5.119 6.321 1.00 76.81 247 LEU A O 1
ATOM 1875 N N . ALA A 1 248 ? 7.551 -3.374 5.435 1.00 78.38 248 ALA A N 1
ATOM 1876 C CA . ALA A 1 248 ? 6.954 -2.401 6.348 1.00 78.38 248 ALA A CA 1
ATOM 1877 C C . ALA A 1 248 ? 5.428 -2.325 6.223 1.00 78.38 248 ALA A C 1
ATOM 1879 O O . ALA A 1 248 ? 4.748 -2.277 7.248 1.00 78.38 248 ALA A O 1
ATOM 1880 N N . VAL A 1 249 ? 4.871 -2.341 5.003 1.00 79.31 249 VAL A N 1
ATOM 1881 C CA . VAL A 1 249 ? 3.411 -2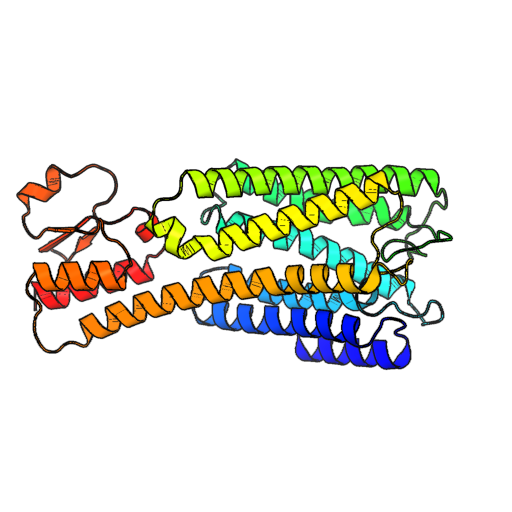.239 4.814 1.00 79.31 249 VAL A CA 1
ATOM 1882 C C . VAL A 1 249 ? 2.682 -3.435 5.435 1.00 79.31 249 VAL A C 1
ATOM 1884 O O . VAL A 1 249 ? 1.794 -3.205 6.263 1.00 79.31 249 VAL A O 1
ATOM 1887 N N . PRO A 1 250 ? 3.036 -4.703 5.139 1.00 82.69 250 PRO A N 1
ATOM 1888 C CA . PRO A 1 250 ? 2.328 -5.818 5.749 1.00 82.69 250 PRO A CA 1
ATOM 1889 C C . PRO A 1 250 ? 2.612 -5.966 7.247 1.00 82.69 250 PRO A C 1
ATOM 1891 O O . PRO A 1 250 ? 1.700 -6.342 7.983 1.00 82.69 250 PRO A O 1
ATOM 1894 N N . VAL A 1 251 ? 3.805 -5.605 7.742 1.00 83.19 251 VAL A N 1
ATOM 1895 C CA . VAL A 1 251 ? 4.082 -5.563 9.193 1.00 83.19 251 VAL A CA 1
ATOM 1896 C C . VAL A 1 251 ? 3.188 -4.537 9.891 1.00 83.19 251 VAL A C 1
ATOM 1898 O O . VAL A 1 251 ? 2.524 -4.867 10.875 1.00 83.19 251 VAL A O 1
ATOM 1901 N N . ALA A 1 252 ? 3.126 -3.308 9.371 1.00 77.00 252 ALA A N 1
ATOM 1902 C CA . ALA A 1 252 ? 2.280 -2.245 9.904 1.00 77.00 252 ALA A CA 1
ATOM 1903 C C . ALA A 1 252 ? 0.804 -2.658 9.936 1.00 77.00 252 ALA A C 1
ATOM 1905 O O . ALA A 1 252 ? 0.116 -2.457 10.941 1.00 77.00 252 ALA A O 1
ATOM 1906 N N . PHE A 1 253 ? 0.334 -3.272 8.850 1.00 79.50 253 PHE A N 1
ATOM 1907 C CA . PHE A 1 253 ? -1.036 -3.749 8.742 1.00 79.50 253 PHE A 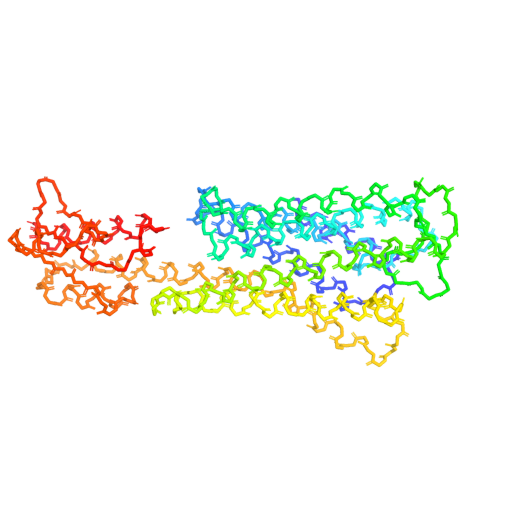CA 1
ATOM 1908 C C . PHE A 1 253 ? -1.327 -4.887 9.730 1.00 79.50 253 PHE A C 1
ATOM 1910 O O . PHE A 1 253 ? -2.331 -4.856 10.441 1.00 79.50 253 PHE A O 1
ATOM 1917 N N . THR A 1 254 ? -0.421 -5.861 9.838 1.00 83.88 254 THR A N 1
ATOM 1918 C CA . THR A 1 254 ? -0.547 -6.987 10.776 1.00 83.88 254 THR A CA 1
ATOM 1919 C C . THR A 1 254 ? -0.604 -6.496 12.217 1.00 83.88 254 THR A C 1
ATOM 1921 O O . THR A 1 254 ? -1.466 -6.923 12.982 1.00 83.88 254 THR A O 1
ATOM 1924 N N . ALA A 1 255 ? 0.261 -5.552 12.592 1.00 79.19 255 ALA A N 1
ATOM 1925 C CA . ALA A 1 255 ? 0.249 -4.961 13.924 1.00 79.19 255 ALA A CA 1
ATOM 1926 C C . ALA A 1 255 ? -1.080 -4.249 14.230 1.00 79.19 255 ALA A C 1
ATOM 1928 O O . ALA A 1 255 ? -1.624 -4.404 15.327 1.00 79.19 255 ALA A O 1
ATOM 1929 N N . ALA A 1 256 ? -1.640 -3.520 13.257 1.00 77.31 256 ALA A N 1
ATOM 1930 C CA . ALA A 1 256 ? -2.949 -2.883 13.397 1.00 77.31 256 ALA A CA 1
ATOM 1931 C C . ALA A 1 256 ? -4.083 -3.915 13.553 1.00 77.31 256 ALA A C 1
ATOM 1933 O O . ALA A 1 256 ? -4.965 -3.748 14.400 1.00 77.31 256 ALA A O 1
ATOM 1934 N N . LEU A 1 257 ? -4.039 -5.012 12.788 1.00 81.62 257 LEU A N 1
ATOM 1935 C CA . LEU A 1 257 ? -5.013 -6.102 12.878 1.00 81.62 257 LEU A CA 1
ATOM 1936 C C . LEU A 1 257 ? -4.956 -6.797 14.247 1.00 81.62 257 LEU A C 1
ATOM 1938 O O . LEU A 1 257 ? -5.988 -6.954 14.901 1.00 81.62 257 LEU A O 1
ATOM 1942 N N . LEU A 1 258 ? -3.754 -7.157 14.709 1.00 83.06 258 LEU A N 1
ATOM 1943 C CA . LEU A 1 258 ? -3.530 -7.791 16.012 1.00 83.06 258 LEU A CA 1
ATOM 1944 C C . LEU A 1 258 ? -3.980 -6.894 17.169 1.00 83.06 258 LEU A C 1
ATOM 1946 O O . LEU A 1 258 ? -4.584 -7.382 18.124 1.00 83.06 258 LEU A O 1
ATOM 1950 N N . GLY A 1 259 ? -3.750 -5.581 17.070 1.00 78.56 259 GLY A N 1
ATOM 1951 C CA . GLY A 1 259 ? -4.223 -4.613 18.060 1.00 78.56 259 GLY A CA 1
ATOM 1952 C C . GLY A 1 259 ? -5.747 -4.619 18.214 1.00 78.56 259 GLY A C 1
ATOM 1953 O O . GLY A 1 259 ? -6.254 -4.599 19.336 1.00 78.56 259 GLY A O 1
ATOM 1954 N N . ASN A 1 260 ? -6.478 -4.719 17.103 1.00 78.81 260 ASN A N 1
ATOM 1955 C CA . ASN A 1 260 ? -7.940 -4.769 17.125 1.00 78.81 260 ASN A CA 1
ATOM 1956 C C . ASN A 1 260 ? -8.476 -6.116 17.627 1.00 78.81 260 ASN A C 1
ATOM 1958 O O . ASN A 1 260 ? -9.426 -6.145 18.408 1.00 78.81 260 ASN A O 1
ATOM 1962 N N . GLN A 1 261 ? -7.842 -7.226 17.241 1.00 83.50 261 GLN A N 1
ATOM 1963 C CA . GLN A 1 261 ? -8.205 -8.556 17.742 1.00 83.50 261 GLN A CA 1
ATOM 1964 C C . GLN A 1 261 ? -7.965 -8.682 19.253 1.00 83.50 261 GLN A C 1
ATOM 1966 O O . GLN A 1 261 ? -8.793 -9.245 19.963 1.00 83.50 261 GLN A O 1
ATOM 1971 N N . ALA A 1 262 ? -6.885 -8.094 19.777 1.00 84.56 262 ALA A N 1
ATOM 1972 C CA . ALA A 1 262 ? -6.627 -8.059 21.215 1.00 84.56 262 ALA A CA 1
ATOM 1973 C C . ALA A 1 262 ? -7.704 -7.274 21.987 1.00 84.56 262 ALA A C 1
ATOM 1975 O O . ALA A 1 262 ? -8.114 -7.703 23.066 1.00 84.56 262 ALA A O 1
ATOM 1976 N N . ALA A 1 263 ? -8.196 -6.160 21.430 1.00 82.88 263 ALA A N 1
ATOM 1977 C CA . ALA A 1 263 ? -9.286 -5.388 22.031 1.00 82.88 263 ALA A CA 1
ATOM 1978 C C . ALA A 1 263 ? -10.604 -6.183 22.051 1.00 82.88 263 ALA A C 1
ATOM 1980 O O . ALA A 1 263 ? -11.265 -6.257 23.088 1.00 82.88 263 ALA A O 1
ATOM 1981 N N . LEU A 1 264 ? -10.946 -6.846 20.939 1.00 85.00 264 LEU A N 1
ATOM 1982 C CA . LEU A 1 264 ? -12.117 -7.725 20.852 1.00 85.00 264 LEU A CA 1
ATOM 1983 C C . LEU A 1 264 ? -12.022 -8.907 21.821 1.00 85.00 264 LEU A C 1
ATOM 1985 O O . LEU A 1 264 ? -12.987 -9.194 22.521 1.00 85.00 264 LEU A O 1
ATOM 1989 N N . ALA A 1 265 ? -10.858 -9.552 21.924 1.00 86.31 265 ALA A N 1
ATOM 1990 C CA . ALA A 1 265 ? -10.628 -10.627 22.886 1.00 86.31 265 ALA A CA 1
ATOM 1991 C C . ALA A 1 265 ? -10.758 -10.137 24.338 1.00 86.31 265 ALA A C 1
ATOM 1993 O O . ALA A 1 265 ? -11.302 -10.846 25.185 1.00 86.31 265 ALA A O 1
ATOM 1994 N N . GLY A 1 266 ? -10.301 -8.914 24.628 1.00 86.19 266 GLY A N 1
ATOM 1995 C CA . GLY A 1 266 ? -10.495 -8.263 25.923 1.00 86.19 266 GLY A CA 1
ATOM 1996 C C . GLY A 1 266 ? -11.975 -8.094 26.272 1.00 86.19 266 GLY A C 1
ATOM 1997 O O . GLY A 1 266 ? -12.387 -8.458 27.370 1.00 86.19 266 GLY A O 1
ATOM 1998 N N . ILE A 1 267 ? -12.791 -7.627 25.323 1.00 88.00 267 ILE A N 1
ATOM 1999 C CA . ILE A 1 267 ? -14.244 -7.489 25.513 1.00 88.00 267 ILE A CA 1
ATOM 2000 C C . ILE A 1 267 ? -14.928 -8.854 25.603 1.00 88.00 267 ILE A C 1
ATOM 2002 O O . ILE A 1 267 ? -15.782 -9.052 26.460 1.00 88.00 267 ILE A O 1
ATOM 2006 N N . ALA A 1 268 ? -14.532 -9.826 24.780 1.00 88.12 268 ALA A N 1
ATOM 2007 C CA . ALA A 1 268 ? -15.076 -11.180 24.829 1.00 88.12 268 ALA A CA 1
ATOM 2008 C C . ALA A 1 268 ? -14.836 -11.839 26.196 1.00 88.12 268 ALA A C 1
ATOM 2010 O O . ALA A 1 268 ? -15.722 -12.519 26.708 1.00 88.12 268 ALA A O 1
ATOM 2011 N N . ARG A 1 269 ? -13.684 -11.584 26.834 1.00 89.56 269 ARG A N 1
ATOM 2012 C CA . ARG A 1 269 ? -13.432 -12.005 28.221 1.00 89.56 269 ARG A CA 1
ATOM 2013 C C . ARG A 1 269 ? -14.393 -11.347 29.208 1.00 89.56 269 ARG A C 1
ATOM 2015 O O . ARG A 1 269 ? -14.847 -12.033 30.112 1.00 89.56 269 ARG A O 1
ATOM 2022 N N . LEU A 1 270 ? -14.732 -10.067 29.026 1.00 87.94 270 LEU A N 1
ATOM 2023 C CA . LEU A 1 270 ? -15.724 -9.384 29.867 1.00 87.94 270 LEU A CA 1
ATOM 2024 C C . LEU A 1 270 ? -17.121 -9.962 29.678 1.00 87.94 270 LEU A C 1
ATOM 2026 O O . LEU A 1 270 ? -17.827 -10.179 30.656 1.00 87.94 270 LEU A O 1
ATOM 2030 N N . ILE A 1 271 ? -17.504 -10.271 28.440 1.00 87.56 271 ILE A N 1
ATOM 2031 C CA . ILE A 1 271 ? -18.764 -10.961 28.158 1.00 87.56 271 ILE A CA 1
ATOM 2032 C C . ILE A 1 271 ? -18.741 -12.358 28.785 1.00 87.56 271 ILE A C 1
ATOM 2034 O O . ILE A 1 271 ? -19.737 -12.774 29.345 1.00 87.56 271 ILE A O 1
ATOM 2038 N N . GLY A 1 272 ? -17.625 -13.085 28.742 1.00 86.31 272 GLY A N 1
ATOM 2039 C CA . GLY A 1 272 ? -17.515 -14.430 29.312 1.00 86.31 272 GLY A CA 1
ATOM 2040 C C . GLY A 1 272 ? -17.546 -14.503 30.844 1.00 86.31 272 GLY A C 1
ATOM 2041 O O . GLY A 1 272 ? -17.686 -15.603 31.375 1.00 86.31 272 GLY A O 1
ATOM 2042 N N . MET A 1 273 ? -17.423 -13.379 31.561 1.00 87.69 273 MET A N 1
ATOM 2043 C CA . MET A 1 273 ? -17.429 -13.385 33.026 1.00 87.69 273 MET A CA 1
ATOM 2044 C C . MET A 1 273 ? -18.816 -13.774 33.578 1.00 87.69 273 MET A C 1
ATOM 2046 O O . MET A 1 273 ? -19.833 -13.245 33.114 1.00 87.69 273 MET A O 1
ATOM 2050 N N . PRO A 1 274 ? -18.874 -14.713 34.543 1.00 78.31 274 PRO A N 1
ATOM 2051 C CA . PRO A 1 274 ? -20.132 -15.164 35.136 1.00 78.31 274 PRO A CA 1
ATOM 2052 C C . PRO A 1 274 ? -20.685 -14.171 36.167 1.00 78.31 274 PRO A C 1
ATOM 2054 O O . PRO A 1 274 ? -21.898 -14.065 36.317 1.00 78.31 274 PRO A O 1
ATOM 2057 N N . GLU A 1 275 ? -19.813 -13.433 36.855 1.00 85.75 275 GLU A N 1
ATOM 2058 C CA . GLU A 1 275 ? -20.199 -12.439 37.857 1.00 85.75 275 GLU A CA 1
ATOM 2059 C C . GLU A 1 275 ? -20.409 -11.062 37.226 1.00 85.75 275 GLU A C 1
ATOM 2061 O O . GLU A 1 275 ? -19.638 -10.634 36.359 1.00 85.75 275 GLU A O 1
ATOM 2066 N N . ARG A 1 276 ? -21.439 -10.349 37.697 1.00 84.12 276 ARG A N 1
ATOM 2067 C CA . ARG A 1 276 ? -21.674 -8.960 37.301 1.00 84.12 276 ARG A CA 1
ATOM 2068 C C . ARG A 1 276 ? -20.583 -8.076 37.876 1.00 84.12 276 ARG A C 1
ATOM 2070 O O . ARG A 1 276 ? -20.355 -8.048 39.085 1.00 84.12 276 ARG A O 1
ATOM 2077 N N . LEU A 1 277 ? -19.942 -7.310 37.005 1.00 85.81 277 LEU A N 1
ATOM 2078 C CA . LEU A 1 277 ? -19.010 -6.281 37.434 1.00 85.81 277 LEU A CA 1
ATOM 2079 C C . LEU A 1 277 ? -19.789 -5.033 37.850 1.00 85.81 277 LEU A C 1
ATOM 2081 O O . LEU A 1 277 ? -20.619 -4.531 37.095 1.00 85.81 277 LEU A O 1
ATOM 2085 N N . GLY A 1 278 ? -19.480 -4.490 39.030 1.00 86.31 278 GLY A N 1
ATOM 2086 C CA . GLY A 1 278 ? -19.995 -3.179 39.425 1.00 86.31 278 GLY A CA 1
ATOM 2087 C C . GLY A 1 278 ? -19.606 -2.090 38.403 1.00 86.31 278 GLY A C 1
ATOM 2088 O O . GLY A 1 278 ? -18.562 -2.221 37.753 1.00 86.31 278 GLY A O 1
ATOM 2089 N N . PRO A 1 279 ? -20.374 -0.988 38.274 1.00 85.94 279 PRO A N 1
ATOM 2090 C CA . PRO A 1 279 ? -20.205 0.001 37.199 1.00 85.94 279 PRO A CA 1
ATOM 2091 C C . PRO A 1 279 ? -18.777 0.547 37.054 1.00 85.94 279 PRO A C 1
ATOM 2093 O O . PRO A 1 279 ? -18.252 0.654 35.946 1.00 85.94 279 PRO A O 1
ATOM 2096 N N . HIS A 1 280 ? -18.099 0.818 38.174 1.00 89.00 280 HIS A N 1
ATOM 2097 C CA . HIS A 1 280 ? -16.714 1.293 38.167 1.00 89.00 280 HIS A CA 1
ATOM 2098 C C . HIS A 1 280 ? -15.723 0.218 37.687 1.00 89.00 280 HIS A C 1
ATOM 2100 O O . HIS A 1 280 ? -14.795 0.514 36.933 1.00 89.00 280 HIS A O 1
ATOM 2106 N N . ALA A 1 281 ? -15.902 -1.038 38.109 1.00 90.69 281 ALA A N 1
ATOM 2107 C CA . ALA A 1 281 ? -15.040 -2.146 37.697 1.00 90.69 281 ALA A CA 1
ATOM 2108 C C . ALA A 1 281 ? -15.221 -2.464 36.206 1.00 90.69 281 ALA A C 1
ATOM 2110 O O . ALA A 1 281 ? -14.236 -2.698 35.505 1.00 90.69 281 ALA A O 1
ATOM 2111 N N . LEU A 1 282 ? -16.463 -2.399 35.715 1.00 90.62 282 LEU A N 1
ATOM 2112 C CA . LEU A 1 282 ? -16.799 -2.552 34.303 1.00 90.62 282 LEU A CA 1
ATOM 2113 C C . LEU A 1 282 ? -16.197 -1.424 33.459 1.00 90.62 282 LEU A C 1
ATOM 2115 O O . LEU A 1 282 ? -15.538 -1.704 32.459 1.00 90.62 282 LEU A O 1
ATOM 2119 N N . GLN A 1 283 ? -16.345 -0.166 33.886 1.00 92.00 283 GLN A N 1
ATOM 2120 C CA . GLN A 1 283 ? -15.722 0.979 33.220 1.00 92.00 283 GLN A CA 1
ATOM 2121 C C . GLN A 1 283 ? -14.203 0.814 33.144 1.00 92.00 283 GLN A C 1
ATOM 2123 O O . GLN A 1 283 ? -13.627 0.971 32.074 1.00 92.00 283 GLN A O 1
ATOM 2128 N N . GLU A 1 284 ? -13.544 0.452 34.245 1.00 92.56 284 GLU A N 1
ATOM 2129 C CA . GLU A 1 284 ? -12.089 0.283 34.266 1.00 92.56 284 GLU A CA 1
ATOM 2130 C C . GLU A 1 284 ? -11.623 -0.903 33.410 1.00 92.56 284 GLU A C 1
ATOM 2132 O O . GLU A 1 284 ? -10.568 -0.869 32.771 1.00 92.56 284 GLU A O 1
ATOM 2137 N N . ALA A 1 285 ? -12.413 -1.972 33.360 1.00 91.25 285 ALA A N 1
ATOM 2138 C CA . ALA A 1 285 ? -12.140 -3.093 32.480 1.00 91.25 285 ALA A CA 1
ATOM 2139 C C . ALA A 1 285 ? -12.302 -2.714 30.999 1.00 91.25 285 ALA A C 1
ATOM 2141 O O . ALA A 1 285 ? -11.454 -3.076 30.181 1.00 91.25 285 ALA A O 1
ATOM 2142 N N . LEU A 1 286 ? -13.328 -1.927 30.660 1.00 91.12 286 LEU A N 1
ATOM 2143 C CA . LEU A 1 286 ? -13.539 -1.392 29.316 1.00 91.12 286 LEU A CA 1
ATOM 2144 C C . LEU A 1 286 ? -12.449 -0.393 28.920 1.00 91.12 286 LEU A C 1
ATOM 2146 O O . LEU A 1 286 ? -11.918 -0.508 27.819 1.00 91.12 286 LEU A O 1
ATOM 2150 N N . ARG A 1 287 ? -12.037 0.515 29.815 1.00 91.56 287 ARG A N 1
ATOM 2151 C CA . ARG A 1 287 ? -10.900 1.433 29.604 1.00 91.56 287 ARG A CA 1
ATOM 2152 C C . ARG A 1 287 ? -9.636 0.675 29.228 1.00 91.56 287 ARG A C 1
ATOM 2154 O O . ARG A 1 287 ? -8.981 1.009 28.240 1.00 91.56 287 ARG A O 1
ATOM 2161 N N . ARG A 1 288 ? -9.321 -0.391 29.972 1.00 89.62 288 ARG A N 1
ATOM 2162 C CA . ARG A 1 288 ? -8.160 -1.253 29.702 1.00 89.62 288 ARG A CA 1
ATOM 2163 C C . ARG A 1 288 ? -8.303 -2.034 28.398 1.00 89.62 288 ARG A C 1
ATOM 2165 O O . ARG A 1 288 ? -7.367 -2.041 27.600 1.00 89.62 288 ARG A O 1
ATOM 2172 N N . ALA A 1 289 ? -9.459 -2.652 28.155 1.00 88.88 289 ALA A N 1
ATOM 2173 C CA . ALA A 1 289 ? -9.710 -3.431 26.941 1.00 88.88 289 ALA A CA 1
ATOM 2174 C C . ALA A 1 289 ? -9.651 -2.562 25.672 1.00 88.88 289 ALA A C 1
ATOM 2176 O O . ALA A 1 289 ? -9.063 -2.958 24.667 1.00 88.88 289 ALA A O 1
ATOM 2177 N N . LEU A 1 290 ? -10.209 -1.352 25.734 1.00 86.12 290 LEU A N 1
ATOM 2178 C CA . LEU A 1 290 ? -10.269 -0.405 24.622 1.00 86.12 290 LEU A CA 1
ATOM 2179 C C . LEU A 1 290 ? -9.043 0.505 24.494 1.00 86.12 290 LEU A C 1
ATOM 2181 O O . LEU A 1 290 ? -8.929 1.212 23.482 1.00 86.12 290 LEU A O 1
ATOM 2185 N N . ARG A 1 291 ? -8.149 0.477 25.494 1.00 85.62 291 ARG A N 1
ATOM 2186 C CA . ARG A 1 291 ? -7.018 1.403 25.672 1.00 85.62 291 ARG A CA 1
ATOM 2187 C C . ARG A 1 291 ? -7.461 2.864 25.581 1.00 85.62 291 ARG A C 1
ATOM 2189 O O . ARG A 1 291 ? -6.829 3.673 24.905 1.00 85.62 291 ARG A O 1
ATOM 2196 N N . ASP A 1 292 ? -8.579 3.165 26.226 1.00 85.75 292 ASP A N 1
ATOM 2197 C CA . ASP A 1 292 ? -9.224 4.472 26.210 1.00 85.75 292 ASP A CA 1
ATOM 2198 C C . ASP A 1 292 ? -9.351 4.983 27.651 1.00 85.75 292 ASP A C 1
ATOM 2200 O O . ASP A 1 292 ? -10.283 4.578 28.343 1.00 85.75 292 ASP A O 1
ATOM 2204 N N . PRO A 1 293 ? -8.406 5.803 28.150 1.00 85.31 293 PRO A N 1
ATOM 2205 C CA . PRO A 1 293 ? -8.453 6.292 29.528 1.00 85.31 293 PRO A CA 1
ATOM 2206 C C . PRO A 1 293 ? -9.595 7.290 29.758 1.00 85.31 293 PRO A C 1
ATOM 2208 O O . PRO A 1 293 ? -10.032 7.472 30.894 1.00 85.31 293 PRO A O 1
ATOM 2211 N N . GLU A 1 294 ? -10.092 7.923 28.693 1.00 85.81 294 GLU A N 1
ATOM 2212 C CA . GLU A 1 294 ? -11.156 8.925 28.760 1.00 85.81 294 GLU A CA 1
ATOM 2213 C C . GLU A 1 294 ? -12.552 8.301 28.715 1.00 85.81 294 GLU A C 1
ATOM 2215 O O . GLU A 1 294 ? -13.531 8.992 28.994 1.00 85.81 294 GLU A O 1
ATOM 2220 N N . LEU A 1 295 ? -12.649 6.995 28.443 1.00 87.44 295 LEU A N 1
ATOM 2221 C CA . LEU A 1 295 ? -13.919 6.283 28.388 1.00 87.44 295 LEU A CA 1
ATOM 2222 C C . LEU A 1 295 ? -14.679 6.403 29.710 1.00 87.44 295 LEU A C 1
ATOM 2224 O O . LEU A 1 295 ? -14.137 6.151 30.793 1.00 87.44 295 LEU A O 1
ATOM 2228 N N . ARG A 1 296 ? -15.954 6.776 29.627 1.00 88.88 296 ARG A N 1
ATOM 2229 C CA . ARG A 1 296 ? -16.864 6.863 30.773 1.00 88.88 296 ARG A CA 1
ATOM 2230 C C . ARG A 1 296 ? -18.168 6.157 30.444 1.00 88.88 296 ARG A C 1
ATOM 2232 O O . ARG A 1 296 ? -18.672 6.257 29.328 1.00 88.88 296 ARG A O 1
ATOM 2239 N N . VAL A 1 297 ? -18.702 5.448 31.428 1.00 88.50 297 VAL A N 1
ATOM 2240 C CA . VAL A 1 297 ? -20.013 4.804 31.352 1.00 88.50 297 VAL A CA 1
ATOM 2241 C C . VAL A 1 297 ? -20.907 5.531 32.341 1.00 88.50 297 VAL A C 1
ATOM 2243 O O . VAL A 1 297 ? -20.618 5.522 33.536 1.00 88.50 297 VAL A O 1
ATOM 2246 N N . SER A 1 298 ? -21.965 6.175 31.852 1.00 86.25 298 SER A N 1
ATOM 2247 C CA . SER A 1 298 ? -22.972 6.796 32.715 1.00 86.25 298 SER A CA 1
ATOM 2248 C C . SER A 1 298 ? -24.290 6.043 32.603 1.00 86.25 298 SER A C 1
ATOM 2250 O O . SER A 1 298 ? -24.771 5.781 31.502 1.00 86.25 298 SER A O 1
ATOM 2252 N N . THR A 1 299 ? -24.867 5.687 33.747 1.00 83.88 299 THR A N 1
ATOM 2253 C CA . THR A 1 299 ? -26.217 5.113 33.859 1.00 83.88 299 THR A CA 1
ATOM 2254 C C . THR A 1 299 ? -27.259 6.172 34.235 1.00 83.88 299 THR A C 1
ATOM 2256 O O . THR A 1 299 ? -28.444 5.860 34.299 1.00 83.88 299 THR A O 1
ATOM 2259 N N . ASP A 1 300 ? -26.846 7.416 34.514 1.00 78.94 300 ASP A N 1
ATOM 2260 C CA . ASP A 1 300 ? -27.768 8.487 34.898 1.00 78.94 300 ASP A CA 1
ATOM 2261 C C . ASP A 1 300 ? -28.258 9.258 33.667 1.00 78.94 300 ASP A C 1
ATOM 2263 O O . ASP A 1 300 ? -27.508 9.991 33.021 1.00 78.94 300 ASP A O 1
ATOM 2267 N N . SER A 1 301 ? -29.556 9.116 33.388 1.00 62.91 301 SER A N 1
ATOM 2268 C CA . SER A 1 301 ? -30.272 9.793 32.302 1.00 62.91 301 SER A CA 1
ATOM 2269 C C . SER A 1 301 ? -30.121 11.324 32.282 1.00 62.91 301 SER A C 1
ATOM 2271 O O . SER A 1 301 ? -30.226 11.929 31.215 1.00 62.91 301 SER A O 1
ATOM 2273 N N . ARG A 1 302 ? -29.862 11.964 33.433 1.00 64.62 302 ARG A N 1
ATOM 2274 C CA . ARG A 1 302 ? -29.763 13.432 33.553 1.00 64.62 302 ARG A CA 1
ATOM 2275 C C . ARG A 1 302 ? -28.406 13.976 33.113 1.00 64.62 302 ARG A C 1
ATOM 2277 O O . ARG A 1 302 ? -28.328 15.108 32.642 1.00 64.62 302 ARG A O 1
ATOM 2284 N N . ASP A 1 303 ? -27.363 13.156 33.211 1.00 60.88 303 ASP A N 1
ATOM 2285 C CA . ASP A 1 303 ? -26.012 13.487 32.741 1.00 60.88 303 ASP A CA 1
ATOM 2286 C C . ASP A 1 303 ? -25.905 13.384 31.203 1.00 60.88 303 ASP A C 1
ATOM 2288 O O . ASP A 1 303 ? -25.028 13.989 30.581 1.00 60.88 303 ASP A O 1
ATOM 2292 N N . LEU A 1 304 ? -26.850 12.673 30.569 1.00 57.09 304 LEU A N 1
ATOM 2293 C CA . LEU A 1 304 ? -26.868 12.392 29.126 1.00 57.09 304 LEU A CA 1
ATOM 2294 C C . LEU A 1 304 ? -27.096 13.633 28.259 1.00 57.09 304 LEU A C 1
ATOM 2296 O O . LEU A 1 304 ? -26.626 13.688 27.127 1.00 57.09 304 LEU A O 1
ATOM 2300 N N . SER A 1 305 ? -27.805 14.647 28.766 1.00 53.19 305 SER A N 1
ATOM 2301 C CA . SER A 1 305 ? -28.061 15.888 28.018 1.00 53.19 305 SER A CA 1
ATOM 2302 C C . SER A 1 305 ? -26.935 16.919 28.128 1.00 53.19 305 SER A C 1
ATOM 2304 O O . SER A 1 305 ? -26.858 17.822 27.297 1.00 53.19 305 SER A O 1
ATOM 2306 N N . ALA A 1 306 ? -26.073 16.811 29.147 1.00 57.06 306 ALA A N 1
ATOM 2307 C CA . ALA A 1 306 ? -25.028 17.797 29.429 1.00 57.06 306 ALA A CA 1
ATOM 2308 C C . ALA A 1 306 ? -23.741 17.543 28.621 1.00 57.06 306 ALA A C 1
ATOM 2310 O O . ALA A 1 306 ? -23.043 18.485 28.239 1.00 57.06 306 ALA A O 1
ATOM 2311 N N . TYR A 1 307 ? -23.448 16.281 28.296 1.00 53.66 307 TYR A N 1
ATOM 2312 C CA . TYR A 1 307 ? -22.238 15.878 27.579 1.00 53.66 307 TYR A CA 1
ATOM 2313 C C . TYR A 1 307 ? -22.453 15.749 26.061 1.00 53.66 307 TYR A C 1
ATOM 2315 O O . TYR A 1 307 ? -22.310 14.689 25.475 1.00 53.66 307 TYR A O 1
ATOM 2323 N N . CYS A 1 308 ? -22.705 16.894 25.424 1.00 51.38 308 CYS A N 1
ATOM 2324 C CA . CYS A 1 308 ? -22.238 17.255 24.079 1.00 51.38 308 CYS A CA 1
ATOM 2325 C C . CYS A 1 308 ? -22.627 16.385 22.850 1.00 51.38 308 CYS A C 1
ATOM 2327 O O . CYS A 1 308 ? -22.331 15.204 22.717 1.00 51.38 308 CYS A O 1
ATOM 2329 N N . SER A 1 309 ? -23.129 17.099 21.840 1.00 52.59 309 SER A N 1
ATOM 2330 C CA . SER A 1 309 ? -23.468 16.754 20.443 1.00 52.59 309 SER A CA 1
ATOM 2331 C C . SER A 1 309 ? -22.561 15.828 19.593 1.00 52.59 309 SER A C 1
ATOM 2333 O O . SER A 1 309 ? -22.820 15.721 18.394 1.00 52.59 309 SER A O 1
ATOM 2335 N N . ARG A 1 310 ? -21.495 15.189 20.104 1.00 52.75 310 ARG A N 1
ATOM 2336 C CA . ARG A 1 310 ? -20.526 14.479 19.237 1.00 52.75 310 ARG A CA 1
ATOM 2337 C C . ARG A 1 310 ? -20.123 13.048 19.595 1.00 52.75 310 ARG A C 1
ATOM 2339 O O . ARG A 1 310 ? -19.599 12.399 18.690 1.00 52.75 310 ARG A O 1
ATOM 2346 N N . CYS A 1 311 ? -20.344 12.519 20.801 1.00 59.72 311 CYS A N 1
ATOM 2347 C CA . CYS A 1 311 ? -19.819 11.183 21.152 1.00 59.72 311 CYS A CA 1
ATOM 2348 C C . CYS A 1 311 ? -20.641 10.438 22.224 1.00 59.72 311 CYS A C 1
ATOM 2350 O O . CYS A 1 311 ? -20.088 10.028 23.240 1.00 59.72 311 CYS A O 1
ATOM 2352 N N . ASP A 1 312 ? -21.944 10.266 21.999 1.00 70.19 312 ASP A N 1
ATOM 2353 C CA . ASP A 1 312 ? -22.817 9.421 22.826 1.00 70.19 312 ASP A CA 1
ATOM 2354 C C . ASP A 1 312 ? -23.202 8.169 22.020 1.00 70.19 312 ASP A C 1
ATOM 2356 O O . ASP A 1 312 ? -23.862 8.277 20.981 1.00 70.19 312 ASP A O 1
ATOM 2360 N N . THR A 1 313 ? -22.768 6.991 22.481 1.00 83.88 313 THR A N 1
ATOM 2361 C CA . THR A 1 313 ? -23.378 5.726 22.058 1.00 83.88 313 THR A CA 1
ATOM 2362 C C . THR A 1 313 ? -24.300 5.224 23.161 1.00 83.88 313 THR A C 1
ATOM 2364 O O . THR A 1 313 ? -23.844 4.802 24.229 1.00 83.88 313 THR A O 1
ATOM 2367 N N . ARG A 1 314 ? -25.600 5.223 22.864 1.00 85.19 314 ARG A N 1
ATOM 2368 C CA . ARG A 1 314 ? -26.646 4.686 23.737 1.00 85.19 314 ARG A CA 1
ATOM 2369 C C . ARG A 1 314 ? -26.600 3.160 23.762 1.00 85.19 314 ARG A C 1
ATOM 2371 O O . ARG A 1 314 ? -26.398 2.522 22.731 1.00 85.19 314 ARG A O 1
ATOM 2378 N N . VAL A 1 315 ? -26.789 2.596 24.948 1.00 85.88 315 VAL A N 1
ATOM 2379 C CA . VAL A 1 315 ? -26.726 1.158 25.228 1.00 85.88 315 VAL A CA 1
ATOM 2380 C C . VAL A 1 315 ? -28.119 0.669 25.626 1.00 85.88 315 VAL A C 1
ATOM 2382 O O . VAL A 1 315 ? -28.689 1.220 26.569 1.00 85.88 315 VAL A O 1
ATOM 2385 N N . GLY A 1 316 ? -28.638 -0.374 24.972 1.00 81.62 316 GLY A N 1
ATOM 2386 C CA . GLY A 1 316 ? -29.981 -0.915 25.201 1.00 81.62 316 GLY A CA 1
ATOM 2387 C C . GLY A 1 316 ? -31.110 -0.173 24.475 1.00 81.62 316 GLY A C 1
ATOM 2388 O O . GLY A 1 316 ? -30.953 0.965 24.027 1.00 81.62 316 GLY A O 1
ATOM 2389 N N . ASP A 1 317 ? -32.266 -0.835 24.390 1.00 82.19 317 ASP A N 1
ATOM 2390 C CA . ASP A 1 317 ? -33.536 -0.255 23.944 1.00 82.19 317 ASP A CA 1
ATOM 2391 C C . ASP A 1 317 ? -34.680 -0.737 24.867 1.00 82.19 317 ASP A C 1
ATOM 2393 O O . ASP A 1 317 ? -35.050 -1.915 24.802 1.00 82.19 317 ASP A O 1
ATOM 2397 N N . PRO A 1 318 ? -35.205 0.113 25.779 1.00 81.94 318 PRO A N 1
ATOM 2398 C CA . PRO A 1 318 ? -34.852 1.524 25.987 1.00 81.94 318 PRO A CA 1
ATOM 2399 C C . PRO A 1 318 ? -33.424 1.714 26.547 1.00 81.94 318 PRO A C 1
ATOM 2401 O O . PRO A 1 318 ? -32.879 0.795 27.163 1.00 81.94 318 PRO A O 1
ATOM 2404 N N . PRO A 1 319 ? -32.797 2.894 26.357 1.00 80.44 319 PRO A N 1
ATOM 2405 C CA . PRO A 1 319 ? -31.402 3.115 26.729 1.00 80.44 319 PRO A CA 1
ATOM 2406 C C . PRO A 1 319 ? -31.199 3.058 28.248 1.00 80.44 319 PRO A C 1
ATOM 2408 O O . PRO A 1 319 ? -31.783 3.844 28.993 1.00 80.44 319 PRO A O 1
ATOM 2411 N N . VAL A 1 320 ? -30.335 2.148 28.696 1.00 84.75 320 VAL A N 1
ATOM 2412 C CA . VAL A 1 320 ? -30.000 1.916 30.115 1.00 84.75 320 VAL A CA 1
ATOM 2413 C C . VAL A 1 320 ? -28.688 2.575 30.535 1.00 84.75 320 VAL A C 1
ATOM 2415 O O . VAL A 1 320 ? -28.435 2.773 31.722 1.00 84.75 320 VAL A O 1
ATOM 2418 N N . ALA A 1 321 ? -27.835 2.898 29.565 1.00 86.50 321 ALA A N 1
ATOM 2419 C CA . ALA A 1 321 ? -26.569 3.573 29.785 1.00 86.50 321 ALA A CA 1
ATOM 2420 C C . ALA A 1 321 ? -26.127 4.332 28.533 1.00 86.50 321 ALA A C 1
ATOM 2422 O O . ALA A 1 321 ? -26.591 4.078 27.419 1.00 86.50 321 ALA A O 1
ATOM 2423 N N . VAL A 1 322 ? -25.176 5.235 28.734 1.00 86.62 322 VAL A N 1
ATOM 2424 C CA . VAL A 1 322 ? -24.472 5.953 27.678 1.00 86.62 322 VAL A CA 1
ATOM 2425 C C . VAL A 1 322 ? -22.984 5.743 27.826 1.00 86.62 322 VAL A C 1
ATOM 2427 O O . VAL A 1 322 ? -22.406 5.853 28.914 1.00 86.62 322 VAL A O 1
ATOM 2430 N N . LEU A 1 323 ? -22.371 5.444 26.689 1.00 88.00 323 LEU A N 1
ATOM 2431 C CA . LEU A 1 323 ? -20.941 5.322 26.550 1.00 88.00 323 LEU A CA 1
ATOM 2432 C C . LEU A 1 323 ? -20.376 6.619 25.972 1.00 88.00 323 LEU A C 1
ATOM 2434 O O . LEU A 1 323 ? -20.562 6.918 24.793 1.00 88.00 323 LEU A O 1
ATOM 2438 N N . LEU A 1 324 ? -19.632 7.343 26.804 1.00 88.00 324 LEU A N 1
ATOM 2439 C CA . LEU A 1 324 ? -18.793 8.463 26.392 1.00 88.00 324 LEU A CA 1
ATOM 2440 C C . LEU A 1 324 ? -17.425 7.892 26.023 1.00 88.00 324 LEU A C 1
ATOM 2442 O O . LEU A 1 324 ? -16.724 7.341 26.875 1.00 88.00 324 LEU A O 1
ATOM 2446 N N . HIS A 1 325 ? -17.059 7.982 24.751 1.00 85.38 325 HIS A N 1
ATOM 2447 C CA . HIS A 1 325 ? -15.838 7.378 24.228 1.00 85.38 325 HIS A CA 1
ATOM 2448 C C . HIS A 1 325 ? -15.167 8.273 23.188 1.00 85.38 325 HIS A C 1
ATOM 2450 O O . HIS A 1 325 ? -15.782 9.178 22.626 1.00 85.38 325 HIS A O 1
ATOM 2456 N N . ASP A 1 326 ? -13.908 7.967 22.875 1.00 81.38 326 ASP A N 1
ATOM 2457 C CA . ASP A 1 326 ? -13.197 8.624 21.782 1.00 81.38 326 ASP A CA 1
ATOM 2458 C C . ASP A 1 326 ? -13.965 8.454 20.444 1.00 81.38 326 ASP A C 1
ATOM 2460 O O . ASP A 1 326 ? -14.327 7.318 20.096 1.00 81.38 326 ASP A O 1
ATOM 2464 N N . PRO A 1 327 ? -14.206 9.532 19.667 1.00 79.06 327 PRO A N 1
ATOM 2465 C CA . PRO A 1 327 ? -14.951 9.469 18.407 1.00 79.06 327 PRO A CA 1
ATOM 2466 C C . PRO A 1 327 ? -14.354 8.510 17.366 1.00 79.06 327 PRO A C 1
ATOM 2468 O O . PRO A 1 327 ? -15.070 8.044 16.482 1.00 79.06 327 PRO A O 1
ATOM 2471 N N . SER A 1 328 ? -13.074 8.149 17.473 1.00 77.25 328 SER A N 1
ATOM 2472 C CA . SER A 1 328 ? -12.447 7.132 16.621 1.00 77.25 328 SER A CA 1
ATOM 2473 C C . SER A 1 328 ? -13.131 5.763 16.691 1.00 77.25 328 SER A C 1
ATOM 2475 O O . SER A 1 328 ? -13.067 5.007 15.720 1.00 77.25 328 SER A O 1
ATOM 2477 N N . LEU A 1 329 ? -13.835 5.451 17.787 1.00 80.56 329 LEU A N 1
ATOM 2478 C CA . LEU A 1 329 ? -14.571 4.194 17.939 1.00 80.56 329 LEU A CA 1
ATOM 2479 C C . LEU A 1 329 ? -15.760 4.083 16.965 1.00 80.56 329 LEU A C 1
ATOM 2481 O O . LEU A 1 329 ? -16.144 2.968 16.619 1.00 80.56 329 LEU A O 1
ATOM 2485 N N . PHE A 1 330 ? -16.279 5.198 16.429 1.00 81.81 330 PHE A N 1
ATOM 2486 C CA . PHE A 1 330 ? -17.292 5.171 15.360 1.00 81.81 330 PHE A CA 1
ATOM 2487 C C . PHE A 1 330 ? -16.769 4.559 14.055 1.00 81.81 330 PHE A C 1
ATOM 2489 O O . PHE A 1 330 ? -17.550 4.060 13.248 1.00 81.81 330 PHE A O 1
ATOM 2496 N N . HIS A 1 331 ? -15.451 4.559 13.846 1.00 76.25 331 HIS A N 1
ATOM 2497 C CA . HIS A 1 331 ? -14.824 3.880 12.713 1.00 76.25 331 HIS A CA 1
ATOM 2498 C C . HIS A 1 331 ? -14.596 2.380 12.965 1.00 76.25 331 HIS A C 1
ATOM 2500 O O . HIS A 1 331 ? -14.067 1.691 12.097 1.00 76.25 331 HIS A O 1
ATOM 2506 N N . GLU A 1 332 ? -14.981 1.865 14.137 1.00 81.25 332 GLU A N 1
ATOM 2507 C CA . GLU A 1 332 ? -14.845 0.462 14.532 1.00 81.25 332 GLU A CA 1
ATOM 2508 C C . GLU A 1 332 ? -16.206 -0.089 15.014 1.00 81.25 332 GLU A C 1
ATOM 2510 O O . GLU A 1 332 ? -16.341 -0.475 16.179 1.00 81.25 332 GLU A O 1
ATOM 2515 N N . PRO A 1 333 ? -17.233 -0.163 14.140 1.00 84.19 333 PRO A N 1
ATOM 2516 C CA . PRO A 1 333 ? -18.602 -0.507 14.539 1.00 84.19 333 PRO A CA 1
ATOM 2517 C C . PRO A 1 333 ? -18.699 -1.887 15.197 1.00 84.19 333 PRO A C 1
ATOM 2519 O O . PRO A 1 333 ? -19.480 -2.083 16.121 1.00 84.19 333 PRO A O 1
ATOM 2522 N N . GLN A 1 334 ? -17.857 -2.839 14.787 1.00 84.69 334 GLN A N 1
ATOM 2523 C CA . GLN A 1 334 ? -17.776 -4.161 15.415 1.00 84.69 334 GLN A CA 1
ATOM 2524 C C . GLN A 1 334 ? -17.329 -4.080 16.881 1.00 84.69 334 GLN A C 1
ATOM 2526 O O . GLN A 1 334 ? -17.868 -4.784 17.732 1.00 84.69 334 GLN A O 1
ATOM 2531 N N . LEU A 1 335 ? -16.357 -3.211 17.183 1.00 87.31 335 LEU A N 1
ATOM 2532 C CA . LEU A 1 335 ? -15.850 -3.019 18.538 1.00 87.31 335 LEU A CA 1
ATOM 2533 C C . LEU A 1 335 ? -16.880 -2.278 19.390 1.00 87.31 335 LEU A C 1
ATOM 2535 O O . LEU A 1 335 ? -17.136 -2.687 20.519 1.00 87.31 335 LEU A O 1
ATOM 2539 N N . LEU A 1 336 ? -17.511 -1.244 18.828 1.00 88.69 336 LEU A N 1
ATOM 2540 C CA . LEU A 1 336 ? -18.588 -0.510 19.486 1.00 88.69 336 LEU A CA 1
ATOM 2541 C C . LEU A 1 336 ? -19.761 -1.439 19.837 1.00 88.69 336 LEU A C 1
ATOM 2543 O O . LEU A 1 336 ? -20.181 -1.470 20.988 1.00 88.69 336 LEU A O 1
ATOM 2547 N N . ASN A 1 337 ? -20.197 -2.277 18.890 1.00 88.75 337 ASN A N 1
ATOM 2548 C CA . ASN A 1 337 ? -21.254 -3.273 19.095 1.00 88.75 337 ASN A CA 1
ATOM 2549 C C . ASN A 1 337 ? -20.884 -4.336 20.143 1.00 88.75 337 ASN A C 1
ATOM 2551 O O . ASN A 1 337 ? -21.741 -4.821 20.879 1.00 88.75 337 ASN A O 1
ATOM 2555 N N . ALA A 1 338 ? -19.611 -4.733 20.219 1.00 89.06 338 ALA A N 1
ATOM 2556 C CA . ALA A 1 338 ? -19.153 -5.661 21.248 1.00 89.06 338 ALA A CA 1
ATOM 2557 C C . ALA A 1 338 ? -19.194 -5.016 22.644 1.00 89.06 338 ALA A C 1
ATOM 2559 O O . ALA A 1 338 ? -19.592 -5.666 23.609 1.00 89.06 338 ALA A O 1
ATOM 2560 N N . VAL A 1 339 ? -18.810 -3.738 22.751 1.00 90.94 339 VAL A N 1
ATOM 2561 C CA . VAL A 1 339 ? -18.861 -2.982 24.010 1.00 90.94 339 VAL A CA 1
ATOM 2562 C C . VAL A 1 339 ? -20.299 -2.759 24.462 1.00 90.94 339 VAL A C 1
ATOM 2564 O O . VAL A 1 339 ? -20.592 -3.001 25.630 1.00 90.94 339 VAL A O 1
ATOM 2567 N N . THR A 1 340 ? -21.199 -2.347 23.565 1.00 89.94 340 THR A N 1
ATOM 2568 C CA . THR A 1 340 ? -22.616 -2.138 23.902 1.00 89.94 340 THR A CA 1
ATOM 2569 C C . THR A 1 340 ? -23.253 -3.431 24.407 1.00 89.94 340 THR A C 1
ATOM 2571 O O . THR A 1 340 ? -23.839 -3.427 25.484 1.00 89.94 340 THR A O 1
ATOM 2574 N N . ARG A 1 341 ? -23.017 -4.572 23.745 1.00 88.31 341 ARG A N 1
ATOM 2575 C CA . ARG A 1 341 ? -23.478 -5.890 24.227 1.00 88.31 341 ARG A CA 1
ATOM 2576 C C . ARG A 1 341 ? -22.889 -6.289 25.579 1.00 88.31 341 ARG A C 1
ATOM 2578 O O . ARG A 1 341 ? -23.581 -6.882 26.404 1.00 88.31 341 ARG A O 1
ATOM 2585 N N . ALA A 1 342 ? -21.608 -6.002 25.813 1.00 87.88 342 ALA A N 1
ATOM 2586 C CA . ALA A 1 342 ? -20.984 -6.265 27.108 1.00 87.88 342 ALA A CA 1
ATOM 2587 C C . ALA A 1 342 ? -21.629 -5.419 28.216 1.00 87.88 342 ALA A C 1
ATOM 2589 O O . ALA A 1 342 ? -21.892 -5.933 29.301 1.00 87.88 342 ALA A O 1
ATOM 2590 N N . LEU A 1 343 ? -21.921 -4.148 27.934 1.00 89.44 343 LEU A N 1
ATOM 2591 C CA . LEU A 1 343 ? -22.603 -3.251 28.864 1.00 89.44 343 LEU A CA 1
ATOM 2592 C C . LEU A 1 343 ? -24.039 -3.710 29.147 1.00 89.44 343 LEU A C 1
ATOM 2594 O O . LEU A 1 343 ? -24.400 -3.821 30.312 1.00 89.44 343 LEU A O 1
ATOM 2598 N N . GLU A 1 344 ? -24.827 -4.046 28.122 1.00 88.06 344 GLU A N 1
ATOM 2599 C CA . GLU A 1 344 ? -26.196 -4.568 28.284 1.00 88.06 344 GLU A CA 1
ATOM 2600 C C . GLU A 1 344 ? -26.226 -5.800 29.192 1.00 88.06 344 GLU A C 1
ATOM 2602 O O . GLU A 1 344 ? -27.021 -5.867 30.129 1.00 88.06 344 GLU A O 1
ATOM 2607 N N . ARG A 1 345 ? -25.305 -6.746 28.971 1.00 87.12 345 ARG A N 1
ATOM 2608 C CA . ARG A 1 345 ? -25.218 -7.965 29.779 1.00 87.12 345 ARG A CA 1
ATOM 2609 C C . ARG A 1 345 ? -24.907 -7.690 31.250 1.00 87.12 345 ARG A C 1
ATOM 2611 O O . ARG A 1 345 ? -25.434 -8.389 32.101 1.00 87.12 345 ARG A O 1
ATOM 2618 N N . HIS A 1 346 ? -24.024 -6.742 31.554 1.00 87.12 346 HIS A N 1
ATOM 2619 C CA . HIS A 1 346 ? -23.599 -6.483 32.938 1.00 87.12 346 HIS A CA 1
ATOM 2620 C C . HIS A 1 346 ? -24.508 -5.499 33.684 1.00 87.12 346 HIS A C 1
ATOM 2622 O O . HIS A 1 346 ? -24.510 -5.503 34.914 1.00 87.12 346 HIS A O 1
ATOM 2628 N N . LEU A 1 347 ? -25.267 -4.664 32.966 1.00 84.56 347 LEU A N 1
ATOM 2629 C CA . LEU A 1 347 ? -26.129 -3.633 33.554 1.00 84.56 347 LEU A CA 1
ATOM 2630 C C . LEU A 1 347 ? -27.611 -4.026 33.628 1.00 84.56 347 LEU A C 1
ATOM 2632 O O . LEU A 1 347 ? -28.290 -3.587 34.553 1.00 84.56 347 LEU A O 1
ATOM 2636 N N . VAL A 1 348 ? -28.118 -4.823 32.680 1.00 80.12 348 VAL A N 1
ATOM 2637 C CA . VAL A 1 348 ? -29.553 -5.160 32.588 1.00 80.12 348 VAL A CA 1
ATOM 2638 C C . VAL A 1 348 ? -29.856 -6.561 33.105 1.00 80.12 348 VAL A C 1
ATOM 2640 O O . VAL A 1 348 ? -30.824 -6.742 33.843 1.00 80.12 348 VAL A O 1
ATOM 2643 N N . LEU A 1 349 ? -29.054 -7.546 32.690 1.00 59.75 349 LEU A N 1
ATOM 2644 C CA . LEU A 1 349 ? -29.310 -8.968 32.933 1.00 59.75 349 LEU A CA 1
ATOM 2645 C C . LEU A 1 349 ? -28.810 -9.429 34.278 1.00 59.75 349 LEU A C 1
ATOM 2647 O O . LEU A 1 349 ? -29.591 -10.132 34.951 1.00 59.75 349 LEU A O 1
#

Radius of gyration: 24.74 Å; chains: 1; bounding box: 64×39×71 Å

Sequence (349 aa):
MTLSLAAFGVLLWLRWGTASLLMMSVNQAAGVFFAAVGLTAWRARPEEPAGVLMVVMAELVLLSNPAFGLRLDTHMPASSVAVTIGVITEWAQFGLTARLLLGIAAPDLSRAWLPNTLVKAAWGLTILGPFILLPLMTSLPECGTWCGDSPFHWNHDASLYLSVRDIYVSAWAVLASCAMGVIARRAVRATHRELLKRRLALLFAAILLGIFVVQELKAVVEHEWSGIAVSPARGPMNLLTVAAVLLAVPVAFTAALLGNQAALAGIARLIGMPERLGPHALQEALRRALRDPELRVSTDSRDLSAYCSRCDTRVGDPPVAVLLHDPSLFHEPQLLNAVTRALERHLVL

Secondary structure (DSSP, 8-state):
-HHHHHHHHHHHHHHHB-S-HHHHHHHHHHHHHHHHHHHHHHHH-TT-HHHHHHHHHHHHHHHHHHHHTS-B-TTSTTHHHHHHHHHHHHHHHHHHHHHHHHHHH-S-TTT-HHHHHHHHHHHHHHHHHHHHHTTT----SS--TT-S--TT-----HHHHHHHHHHHHHHHHHHHHHHHHHHHHHHHH--HHHHHHHHHHHHHHHHHHHHHHHHHHHHHHHSS---S-SSTTTHHHHHHHHHHHHHHHHHHHHHHHHHHHHHHHHHHHHHH-SSPPPHHHHHHHHHHHHT-TT-EEE--TTGGGTS-TT-EEEETTTT-EEEE--GGGGG-HHHHHHHHHHHHHHHT-

pLDDT: mean 83.37, std 11.77, range [39.06, 97.5]